Protein AF-A0A944AEP9-F1 (afdb_monomer_lite)

pLDDT: mean 76.9, std 21.36, range [26.39, 98.31]

Foldseek 3Di:
DDDDDDDDDDDDDDDDPPPDDDPDDDDPPPLPFKKKWKKWKAFPVLPLDDDPQKGFIDMDTQDIDRDPVVSLVSLVVCVVCVVVVVPGNGTAKMKIFIARPPDDADVPRGQKMWIGGNNSHTDAMDGADPPLAQPQADDPVRFPDDAQAWWFFQDPRMTGIWGFLATQGHNVRSVVCVVVVNDRHHSLSQFTWTWADPLPDIDTDTGHPNRIHHDPDDDDPVRSVSRVVSSVCVVCVVVVLVVLQVQLVVLVVVLCVVLVWDWDWDTAPDQFFFIWTFTPPDPPDPQGTAIETHTSCCSVPVVVVVSCVVCVSSVHDDPPDDDDDDDDDDDDDPDDSYDYDYD

Radius of gyration: 30.55 Å; chains: 1; bounding box: 93×64×78 Å

Secondary structure (DSSP, 8-state):
-------------------------PPP---S-EEEEEEEEEETT--S---TTEEEEEEEEEEEESSHHHHHHHHHHHHHTTTTTTT-SSEEEEEEEEEETTS---TT--SEEEEE-TT--EEEEEEPPTTT-B---B-STT----TT-EEEEEETTEEEEEEEEEPPPBHHHHHHHHHTTS---BTTSS-EEEEEE-SS-EEEEEE-GGGEE---SPPPHHHHHHHHHHHHHHHHHHHHHHHHHHHHHHHHHHHHHHHT--EEEEPPSSTTPEEEEEESS--SSTT--EEEEEEHHHHHH-HHHHHHHHHHHTT-PPTT-------------S--SS-EEE-

Sequence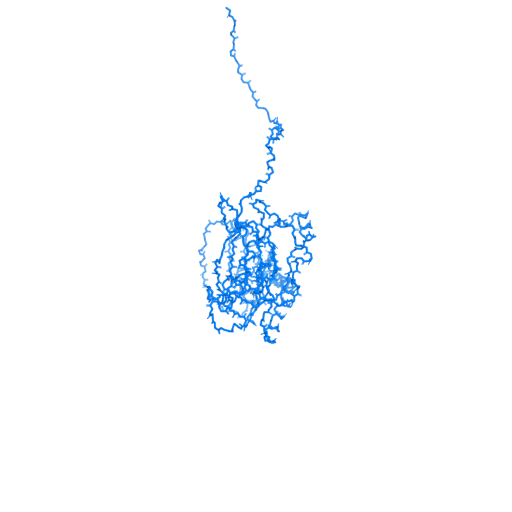 (343 aa):
MTKKLCLEAANEPESDFRGLSMLTETPPQKCNNTIFDVWVTYDKNNRGRPHYPCYKTSDAKIGSAFTLEDAEHIIQEAISDGCGVYGFNLVHSYRIKQMPVGHYAEEHASLTEYVYDDEGHRLDKREYAYEDGIFEGRTQEDIRFQVGDICECLICDKVVLMIVAETPPDKDIVAYRTRTGFFNADATDDCYVVINSNGKKAWESHVSPLDMFMPRYKYLPQTEKRLRTALADYRTRPVRLAIENITGEEQLKGILDELGITASIEQPLWEGHCYNLIMDSLKPFDDGPLILSIPRKYVMKQLNRVRVGLFRLAGRKLPGYGFRPKPYEVDYPKASPYHHYSF

Structure (mmCIF, N/CA/C/O backbone):
data_AF-A0A944AEP9-F1
#
_entry.id   AF-A0A944AEP9-F1
#
loop_
_atom_site.group_PDB
_atom_site.id
_atom_site.type_symbol
_atom_site.label_atom_id
_atom_site.label_alt_id
_atom_site.label_comp_id
_atom_site.label_asym_id
_atom_site.label_entity_id
_atom_site.label_seq_id
_atom_site.pdbx_PDB_ins_code
_atom_site.Cartn_x
_atom_site.Cartn_y
_atom_site.Cartn_z
_atom_site.occupancy
_atom_site.B_iso_or_equiv
_atom_site.auth_seq_id
_atom_site.auth_comp_id
_atom_site.auth_asym_id
_atom_site.auth_atom_id
_atom_site.pdbx_PDB_model_num
ATOM 1 N N . MET A 1 1 ? 68.205 43.202 34.289 1.00 36.81 1 MET A N 1
ATOM 2 C CA . MET A 1 1 ? 66.909 43.671 33.757 1.00 36.81 1 MET A CA 1
ATOM 3 C C . MET A 1 1 ? 65.842 42.654 34.191 1.00 36.81 1 MET A C 1
ATOM 5 O O . MET A 1 1 ? 65.735 41.634 33.536 1.00 36.81 1 MET A O 1
ATOM 9 N N . THR A 1 2 ? 65.391 42.614 35.461 1.00 26.75 2 THR A N 1
ATOM 10 C CA . THR A 1 2 ? 64.173 43.269 36.041 1.00 26.75 2 THR A CA 1
ATOM 11 C C . THR A 1 2 ? 62.912 43.068 35.182 1.00 26.75 2 THR A C 1
ATOM 13 O O . THR A 1 2 ? 62.969 43.430 34.020 1.00 26.75 2 THR A O 1
ATOM 16 N N . LYS A 1 3 ? 61.737 42.564 35.611 1.00 26.83 3 LYS A N 1
ATOM 17 C CA . LYS A 1 3 ? 61.051 42.194 36.884 1.00 26.83 3 LYS A CA 1
ATOM 18 C C . LYS A 1 3 ? 60.023 41.078 36.521 1.00 26.83 3 LYS A C 1
ATOM 20 O O . LYS A 1 3 ? 59.511 41.110 35.414 1.00 26.83 3 LYS A O 1
ATOM 25 N N . LYS A 1 4 ? 59.823 40.001 37.297 1.00 29.52 4 LYS A N 1
ATOM 26 C CA . LYS A 1 4 ? 58.899 39.826 38.451 1.00 29.52 4 LYS A CA 1
ATOM 27 C C . LYS A 1 4 ? 57.404 40.060 38.125 1.00 29.52 4 LYS A C 1
ATOM 29 O O . LYS A 1 4 ? 57.038 41.217 37.965 1.00 29.52 4 LYS A O 1
ATOM 34 N N . LEU A 1 5 ? 56.572 39.004 38.144 1.00 27.31 5 LEU A N 1
ATOM 35 C CA . LEU A 1 5 ? 55.465 38.773 39.108 1.00 27.31 5 LEU A CA 1
ATOM 36 C C . LEU A 1 5 ? 54.447 37.718 38.620 1.00 27.31 5 LEU A C 1
ATOM 38 O O . LEU A 1 5 ? 53.834 37.872 37.572 1.00 27.31 5 LEU A O 1
ATOM 42 N N . CYS A 1 6 ? 54.258 36.684 39.447 1.00 29.84 6 CYS A N 1
ATOM 43 C CA . CYS A 1 6 ? 53.021 35.908 39.569 1.00 29.84 6 CYS A CA 1
ATOM 44 C C . CYS A 1 6 ? 51.946 36.727 40.310 1.00 29.84 6 CYS A C 1
ATOM 46 O O . CYS A 1 6 ? 52.333 37.550 41.139 1.00 29.84 6 CYS A O 1
ATOM 48 N N . LEU A 1 7 ? 50.658 36.432 40.070 1.00 26.88 7 LEU A N 1
ATOM 49 C CA . LEU A 1 7 ? 49.477 36.497 40.975 1.00 26.88 7 LEU A CA 1
ATOM 50 C C . LEU A 1 7 ? 48.222 36.351 40.081 1.00 26.88 7 LEU A C 1
ATOM 52 O O . LEU A 1 7 ? 48.051 37.129 39.152 1.00 26.88 7 LEU A O 1
ATOM 56 N N . GLU A 1 8 ? 47.545 35.201 40.078 1.00 26.39 8 GLU A N 1
ATOM 57 C CA . GLU A 1 8 ? 46.415 34.793 40.943 1.00 26.39 8 GLU A CA 1
ATOM 58 C C . GLU A 1 8 ? 45.035 35.347 40.536 1.00 26.39 8 GLU A C 1
ATOM 60 O O . GLU A 1 8 ? 44.820 36.550 40.490 1.00 26.39 8 GLU A O 1
ATOM 65 N N . ALA A 1 9 ? 44.132 34.376 40.3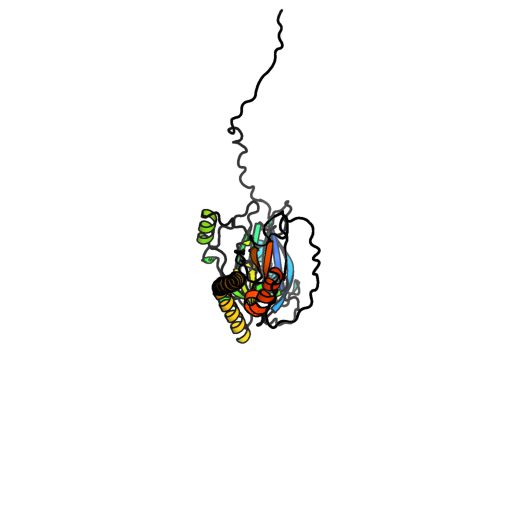26 1.00 29.28 9 ALA A N 1
ATOM 66 C CA . ALA A 1 9 ? 42.685 34.336 40.565 1.00 29.28 9 ALA A CA 1
ATOM 67 C C . ALA A 1 9 ? 41.774 35.441 39.991 1.00 29.28 9 ALA A C 1
ATOM 69 O O . ALA A 1 9 ? 41.815 36.589 40.413 1.00 29.28 9 ALA A O 1
ATOM 70 N N . ALA A 1 10 ? 40.789 35.034 39.180 1.00 27.67 10 ALA A N 1
ATOM 71 C CA . ALA A 1 10 ? 39.421 34.774 39.659 1.00 27.67 10 ALA A CA 1
ATOM 72 C C . ALA A 1 10 ? 38.383 34.846 38.519 1.00 27.67 10 ALA A C 1
ATOM 74 O O . ALA A 1 10 ? 38.403 35.770 37.716 1.00 27.67 10 ALA A O 1
ATOM 75 N N . ASN A 1 11 ? 37.430 33.912 38.590 1.00 27.39 11 ASN A N 1
ATOM 76 C CA . ASN A 1 11 ? 36.033 34.002 38.151 1.00 27.39 11 ASN A CA 1
ATOM 77 C C . ASN A 1 11 ? 35.709 34.063 36.646 1.00 27.39 11 ASN A C 1
ATOM 79 O O . ASN A 1 11 ? 36.007 35.025 35.946 1.00 27.39 11 ASN A O 1
ATOM 83 N N . GLU A 1 12 ? 34.969 33.040 36.205 1.00 37.00 12 GLU A N 1
ATOM 84 C CA . GLU A 1 12 ? 34.103 33.087 35.022 1.00 37.00 12 GLU A CA 1
ATOM 85 C C . GLU A 1 12 ? 33.108 34.257 35.109 1.00 37.00 12 GLU A C 1
ATOM 87 O O . GLU A 1 12 ? 32.671 34.639 36.203 1.00 37.00 12 GLU A O 1
ATOM 92 N N . PRO A 1 13 ? 32.705 34.792 33.948 1.00 33.75 13 PRO A N 1
ATOM 93 C CA . PRO A 1 13 ? 31.280 34.728 33.644 1.00 33.75 13 PRO A CA 1
ATOM 94 C C . PRO A 1 13 ? 30.974 34.291 32.204 1.00 33.75 13 PRO A C 1
ATOM 96 O O . PRO A 1 13 ? 31.781 34.418 31.285 1.00 33.75 13 PRO A O 1
ATOM 99 N N . GLU A 1 14 ? 29.752 33.786 32.067 1.00 36.19 14 GLU A N 1
ATOM 100 C CA . GLU A 1 14 ? 29.022 33.429 30.854 1.00 36.19 14 GLU A CA 1
ATOM 101 C C . GLU A 1 14 ? 29.052 34.493 29.733 1.00 36.19 14 GLU A C 1
ATOM 103 O O . GLU A 1 14 ? 29.254 35.683 29.973 1.00 36.19 14 GLU A O 1
ATOM 108 N N . SER A 1 15 ? 28.663 34.034 28.534 1.00 32.97 15 SER A N 1
ATOM 109 C CA . SER A 1 15 ? 28.275 34.767 27.312 1.00 32.97 15 SER A CA 1
ATOM 110 C C . SER A 1 15 ? 29.383 35.029 26.280 1.00 32.97 15 SER A C 1
ATOM 112 O O . SER A 1 15 ? 30.270 35.847 26.472 1.00 32.97 15 SER A O 1
ATOM 114 N N . ASP A 1 16 ? 29.323 34.332 25.139 1.00 29.77 16 ASP A N 1
ATOM 115 C CA . ASP A 1 16 ? 28.645 34.864 23.947 1.00 29.77 16 ASP A CA 1
ATOM 116 C C . ASP A 1 16 ? 28.562 33.763 22.864 1.00 29.77 16 ASP A C 1
ATOM 118 O O . ASP A 1 16 ? 29.557 33.368 22.254 1.00 29.77 16 ASP A O 1
ATOM 122 N N . PHE A 1 17 ? 27.361 33.223 22.626 1.00 35.09 17 PHE A N 1
ATOM 123 C CA . PHE A 1 17 ? 27.069 32.294 21.523 1.00 35.09 17 PHE A CA 1
ATOM 124 C C . PHE A 1 17 ? 26.995 33.093 20.208 1.00 35.09 17 PHE A C 1
ATOM 126 O O . PHE A 1 17 ? 25.939 33.256 19.601 1.00 35.09 17 PHE A O 1
ATOM 133 N N . ARG A 1 18 ? 28.124 33.658 19.777 1.00 34.38 18 ARG A N 1
ATOM 134 C CA . ARG A 1 18 ? 28.274 34.368 18.497 1.00 34.38 18 ARG A CA 1
ATOM 135 C C . ARG A 1 18 ? 29.662 34.107 17.932 1.00 34.38 18 ARG A C 1
ATOM 137 O O . ARG A 1 18 ? 30.531 34.969 17.954 1.00 34.38 18 ARG A O 1
ATOM 144 N N . GLY A 1 19 ? 29.882 32.888 17.445 1.00 33.78 19 GLY A N 1
ATOM 145 C CA . GLY A 1 19 ? 31.210 32.520 16.961 1.00 33.78 19 GLY A CA 1
ATOM 146 C C . GLY A 1 19 ? 31.345 31.208 16.203 1.00 33.78 19 GLY A C 1
ATOM 147 O O . GLY A 1 19 ? 32.445 30.685 16.185 1.00 33.78 19 GLY A O 1
ATOM 148 N N . LEU A 1 20 ? 30.287 30.667 15.586 1.00 33.66 20 LEU A N 1
ATOM 149 C CA . LEU A 1 20 ? 30.397 29.565 14.612 1.00 33.66 20 LEU A CA 1
ATOM 150 C C . LEU A 1 20 ? 29.373 29.747 13.479 1.00 33.66 20 LEU A C 1
ATOM 152 O O . LEU A 1 20 ? 28.523 28.907 13.216 1.00 33.66 20 LEU A O 1
ATOM 156 N N . SER A 1 21 ? 29.447 30.901 12.820 1.00 43.72 21 SER A N 1
ATOM 157 C CA . SER A 1 21 ? 29.040 31.047 11.422 1.00 43.72 21 SER A CA 1
ATOM 158 C C . SER A 1 21 ? 30.309 30.873 10.596 1.00 43.72 21 SER A C 1
ATOM 160 O O . SER A 1 21 ? 31.330 31.442 10.981 1.00 43.72 21 SER A O 1
ATOM 162 N N . MET A 1 22 ? 30.217 30.164 9.466 1.00 38.50 22 MET A N 1
ATOM 163 C CA . MET A 1 22 ? 31.279 29.832 8.494 1.00 38.50 22 MET A CA 1
ATOM 164 C C . MET A 1 22 ? 31.854 28.406 8.605 1.00 38.50 22 MET A C 1
ATOM 166 O O . MET A 1 22 ? 33.067 28.212 8.636 1.00 38.50 22 MET A O 1
ATOM 170 N N . LEU A 1 23 ? 30.989 27.389 8.557 1.00 36.56 23 LEU A N 1
ATOM 171 C CA . LEU A 1 23 ? 31.287 26.220 7.726 1.00 36.56 23 LEU A CA 1
ATOM 172 C C . LEU A 1 23 ? 30.421 26.356 6.482 1.00 36.56 23 LEU A C 1
ATOM 174 O O . LEU A 1 23 ? 29.204 26.227 6.517 1.00 36.56 23 LEU A O 1
ATOM 178 N N . THR A 1 24 ? 31.090 26.785 5.425 1.00 35.34 24 THR A N 1
ATOM 179 C CA . THR A 1 24 ? 30.562 27.073 4.102 1.00 35.34 24 THR A CA 1
ATOM 180 C C . THR A 1 24 ? 29.744 25.905 3.567 1.00 35.34 24 THR A C 1
ATOM 182 O O . THR A 1 24 ? 30.252 24.788 3.462 1.00 35.34 24 THR A O 1
ATOM 185 N N . GLU A 1 25 ? 28.505 26.220 3.197 1.00 39.53 25 GLU A N 1
ATOM 186 C CA . GLU A 1 25 ? 27.637 25.453 2.312 1.00 39.53 25 GLU A CA 1
ATOM 187 C C . GLU A 1 25 ? 28.445 24.987 1.099 1.00 39.53 25 GLU A C 1
ATOM 189 O O . GLU A 1 25 ? 28.755 25.755 0.185 1.00 39.53 25 GLU A O 1
ATOM 194 N N . THR A 1 26 ? 28.838 23.718 1.115 1.00 34.09 26 THR A N 1
ATOM 195 C CA . THR A 1 26 ? 29.254 23.054 -0.114 1.00 34.09 26 THR A CA 1
ATOM 196 C C . THR A 1 26 ? 27.943 22.626 -0.769 1.00 34.09 26 THR A C 1
ATOM 198 O O . THR A 1 26 ? 27.186 21.906 -0.119 1.00 34.09 26 THR A O 1
ATOM 201 N N . PRO A 1 27 ? 27.598 23.097 -1.981 1.00 33.59 27 PRO A N 1
ATOM 202 C CA . PRO A 1 27 ? 26.387 22.630 -2.647 1.00 33.59 27 PRO A CA 1
ATOM 203 C C . PRO A 1 27 ? 26.452 21.099 -2.771 1.00 33.59 27 PRO A C 1
ATOM 205 O O . PRO A 1 27 ? 27.552 20.585 -3.007 1.00 33.59 27 PRO A O 1
ATOM 208 N N . PRO A 1 28 ? 25.327 20.371 -2.617 1.00 42.00 28 PRO A N 1
ATOM 209 C CA . PRO A 1 28 ? 25.332 18.915 -2.678 1.00 42.00 28 PRO A CA 1
ATOM 210 C C . PRO A 1 28 ? 25.988 18.485 -3.987 1.00 42.00 28 PRO A C 1
ATOM 212 O O . PRO A 1 28 ? 25.592 18.899 -5.084 1.00 42.00 28 PRO A O 1
ATOM 215 N N . GLN A 1 29 ? 27.069 17.719 -3.865 1.00 40.84 29 GLN A N 1
ATOM 216 C CA . GLN A 1 29 ? 27.846 17.263 -5.002 1.00 40.84 29 GLN A CA 1
ATOM 217 C C . GLN A 1 29 ? 26.959 16.294 -5.787 1.00 40.84 29 GLN A C 1
ATOM 219 O O . GLN A 1 29 ? 26.779 15.148 -5.385 1.00 40.84 29 GLN A O 1
ATOM 224 N N . LYS A 1 30 ? 26.368 16.753 -6.902 1.00 45.00 30 LYS A N 1
ATOM 225 C CA . LYS A 1 30 ? 25.714 15.867 -7.875 1.00 45.00 30 LYS A CA 1
ATOM 226 C C . LYS A 1 30 ? 26.672 14.708 -8.150 1.00 45.00 30 LYS A C 1
ATOM 228 O O . LYS A 1 30 ? 27.788 14.937 -8.617 1.00 45.00 30 LYS A O 1
ATOM 233 N N . CYS A 1 31 ? 26.256 13.481 -7.839 1.00 50.06 31 CYS A N 1
ATOM 234 C CA . CYS A 1 31 ? 26.976 12.285 -8.260 1.00 50.06 31 CYS A CA 1
ATOM 235 C C . CYS A 1 31 ? 27.082 12.320 -9.791 1.00 50.06 31 CYS A C 1
ATOM 237 O O . CYS A 1 31 ? 26.118 12.029 -10.491 1.00 50.06 31 CYS A O 1
ATOM 239 N N . ASN A 1 32 ? 28.239 12.730 -10.316 1.00 57.22 32 ASN A N 1
ATOM 240 C CA . ASN A 1 32 ? 28.443 12.898 -11.759 1.00 57.22 32 ASN A CA 1
ATOM 241 C C . ASN A 1 32 ? 28.545 11.555 -12.498 1.00 57.22 32 ASN A C 1
ATOM 243 O O . ASN A 1 32 ? 28.404 11.525 -13.716 1.00 57.22 32 ASN A O 1
ATOM 247 N N . ASN A 1 33 ? 28.756 10.455 -11.767 1.00 76.88 33 ASN A N 1
ATOM 248 C CA . ASN A 1 33 ? 28.775 9.107 -12.316 1.00 76.88 33 ASN A CA 1
ATOM 249 C C . ASN A 1 33 ? 27.606 8.307 -11.747 1.00 76.88 33 ASN A C 1
ATOM 251 O O . ASN A 1 33 ? 27.569 7.999 -10.553 1.00 76.88 33 ASN A O 1
ATOM 255 N N . THR A 1 34 ? 26.674 7.941 -12.620 1.00 86.44 34 THR A N 1
ATOM 256 C CA . THR A 1 34 ? 25.538 7.080 -12.292 1.00 86.44 34 THR A CA 1
ATOM 257 C C . THR A 1 34 ? 25.485 5.902 -13.248 1.00 86.44 34 THR A C 1
ATOM 259 O O . THR A 1 34 ? 25.880 6.024 -14.406 1.00 86.44 34 THR A O 1
ATOM 262 N N . ILE A 1 35 ? 24.980 4.771 -12.771 1.00 91.12 35 ILE A N 1
ATOM 263 C CA . ILE A 1 35 ? 24.630 3.623 -13.610 1.00 91.12 35 ILE A CA 1
ATOM 264 C C . ILE A 1 35 ? 23.119 3.441 -13.543 1.00 91.12 35 ILE A C 1
ATOM 266 O O . ILE A 1 35 ? 22.525 3.546 -12.475 1.00 91.12 35 ILE A O 1
ATOM 270 N N . PHE A 1 36 ? 22.499 3.168 -14.680 1.00 93.88 36 PHE A N 1
ATOM 271 C CA . PHE A 1 36 ? 21.081 2.870 -14.797 1.00 93.88 36 PHE A CA 1
ATOM 272 C C . PHE A 1 36 ? 20.908 1.362 -14.900 1.00 93.88 36 PHE A C 1
ATOM 274 O O . PHE A 1 36 ? 21.203 0.764 -15.933 1.00 93.88 36 PHE A O 1
ATOM 281 N N . ASP A 1 37 ? 20.456 0.740 -13.819 1.00 94.81 37 ASP A N 1
ATOM 282 C CA . ASP A 1 37 ? 20.183 -0.690 -13.775 1.00 94.81 37 ASP A CA 1
ATOM 283 C C . ASP A 1 37 ? 18.772 -0.982 -14.270 1.00 94.81 37 ASP A C 1
ATOM 285 O O . ASP A 1 37 ? 17.801 -0.441 -13.740 1.00 94.81 37 ASP A O 1
ATOM 289 N N . VAL A 1 38 ? 18.661 -1.877 -15.251 1.00 96.00 38 VAL A N 1
ATOM 290 C CA . VAL A 1 38 ? 17.388 -2.276 -15.851 1.00 96.00 38 VAL A CA 1
ATOM 291 C C . VAL A 1 38 ? 16.947 -3.611 -15.269 1.00 96.00 38 VAL A C 1
ATOM 293 O O . VAL A 1 38 ? 17.644 -4.626 -15.373 1.00 96.00 38 VAL A O 1
ATOM 296 N N . TRP A 1 39 ? 15.767 -3.606 -14.666 1.00 95.12 39 TRP A N 1
ATOM 297 C CA . TRP A 1 39 ? 15.133 -4.750 -14.030 1.00 95.12 39 TRP A CA 1
ATOM 298 C C . TRP A 1 39 ? 13.804 -5.058 -14.703 1.00 95.12 39 TRP A C 1
ATOM 300 O O . TRP A 1 39 ? 13.086 -4.159 -15.133 1.00 95.12 39 TRP A O 1
ATOM 310 N N . VAL A 1 40 ? 13.456 -6.336 -14.746 1.00 94.12 40 VAL A N 1
ATOM 311 C CA . VAL A 1 40 ? 12.150 -6.814 -15.190 1.00 94.12 40 VAL A CA 1
ATOM 312 C C . VAL A 1 40 ? 11.506 -7.626 -14.082 1.00 94.12 40 VAL A C 1
ATOM 314 O O . VAL A 1 40 ? 12.130 -8.513 -13.499 1.00 94.12 40 VAL A O 1
ATOM 317 N N . THR A 1 41 ? 10.244 -7.326 -13.818 1.00 93.44 41 THR A N 1
ATOM 318 C CA . THR A 1 41 ? 9.347 -8.115 -12.982 1.00 93.44 41 THR A CA 1
ATOM 319 C C . THR A 1 41 ? 8.511 -8.989 -13.903 1.00 93.44 41 THR A C 1
ATOM 321 O O . THR A 1 41 ? 7.880 -8.482 -14.829 1.00 93.44 41 THR A O 1
ATOM 324 N N . TYR A 1 42 ? 8.466 -10.294 -13.660 1.00 89.88 42 TYR A N 1
ATOM 325 C CA . TYR A 1 42 ? 7.747 -11.262 -14.497 1.00 89.88 42 TYR A CA 1
ATOM 326 C C . TYR A 1 42 ? 6.947 -12.259 -13.651 1.00 89.88 42 TYR A C 1
ATOM 328 O O . TYR A 1 42 ? 7.253 -12.461 -12.474 1.00 89.88 42 TYR A O 1
ATOM 336 N N . ASP A 1 43 ? 5.919 -12.897 -14.222 1.00 87.62 43 ASP A N 1
ATOM 337 C CA . ASP A 1 43 ? 5.167 -13.960 -13.533 1.00 87.62 43 ASP A CA 1
ATOM 338 C C . ASP A 1 43 ? 6.060 -15.181 -13.309 1.00 87.62 43 ASP A C 1
ATOM 340 O O . ASP A 1 43 ? 6.463 -15.886 -14.237 1.00 87.62 43 ASP A O 1
ATOM 344 N N . LYS A 1 44 ? 6.305 -15.478 -12.035 1.00 81.69 44 LYS A N 1
ATOM 345 C CA . LYS A 1 44 ? 7.184 -16.562 -11.603 1.00 81.69 44 LYS A CA 1
ATOM 346 C C . LYS A 1 44 ? 6.678 -17.939 -12.025 1.00 81.69 44 LYS A C 1
ATOM 348 O O . LYS A 1 44 ? 7.463 -18.880 -12.127 1.00 81.69 44 LYS A O 1
ATOM 353 N N . ASN A 1 45 ? 5.369 -18.105 -12.199 1.00 74.44 45 ASN A N 1
ATOM 354 C CA . ASN A 1 45 ? 4.799 -19.429 -12.417 1.00 74.44 45 ASN A CA 1
ATOM 355 C C . ASN A 1 45 ? 4.809 -19.851 -13.889 1.00 74.44 45 ASN A C 1
ATOM 357 O O . ASN A 1 45 ? 4.586 -21.034 -14.147 1.00 74.44 45 ASN A O 1
ATOM 361 N N . ASN A 1 46 ? 5.051 -18.935 -14.837 1.00 60.31 46 ASN A N 1
ATOM 362 C CA . ASN A 1 46 ? 5.107 -19.219 -16.278 1.00 60.31 46 ASN A CA 1
ATOM 363 C C . ASN A 1 46 ? 3.892 -20.031 -16.803 1.00 60.31 46 ASN A C 1
ATOM 365 O O . ASN A 1 46 ? 3.986 -20.713 -17.822 1.00 60.31 46 ASN A O 1
ATOM 369 N N . ARG A 1 47 ? 2.727 -19.973 -16.124 1.00 58.19 47 ARG A N 1
ATOM 370 C CA . ARG A 1 47 ? 1.543 -20.823 -16.405 1.00 58.19 47 ARG A CA 1
ATOM 371 C C . ARG A 1 47 ? 0.663 -20.308 -17.546 1.00 58.19 47 ARG A C 1
ATOM 373 O O . ARG A 1 47 ? -0.449 -20.795 -17.735 1.00 58.19 47 ARG A O 1
ATOM 380 N N . GLY A 1 48 ? 1.127 -19.308 -18.289 1.00 55.31 48 GLY A N 1
ATOM 381 C CA . GLY A 1 48 ? 0.463 -18.783 -19.479 1.00 55.31 48 GLY A CA 1
ATOM 382 C C . GLY A 1 48 ? -0.795 -17.950 -19.226 1.00 55.31 48 GLY A C 1
ATOM 383 O O . GLY A 1 48 ? -1.196 -17.245 -20.144 1.00 55.31 48 GLY A O 1
ATOM 384 N N . ARG A 1 49 ? -1.419 -17.995 -18.033 1.00 61.97 49 ARG A N 1
ATOM 385 C CA . ARG A 1 49 ? -2.519 -17.092 -17.631 1.00 61.97 49 ARG A CA 1
ATOM 386 C C . ARG A 1 49 ? -2.556 -16.877 -16.110 1.00 61.97 49 ARG A C 1
ATOM 388 O O . ARG A 1 49 ? -3.167 -17.686 -15.400 1.00 61.97 49 ARG A O 1
ATOM 395 N N . PRO A 1 50 ? -1.951 -15.803 -15.582 1.00 66.00 50 PRO A N 1
ATOM 396 C CA . PRO A 1 50 ? -2.288 -15.339 -14.248 1.00 66.00 50 PRO A CA 1
ATOM 397 C C . PRO A 1 50 ? -3.771 -14.981 -14.199 1.00 66.00 50 PRO A C 1
ATOM 399 O O . PRO A 1 50 ? -4.396 -14.643 -15.204 1.00 66.00 50 PRO A O 1
ATOM 402 N N . HIS A 1 51 ? -4.351 -15.082 -13.014 1.00 72.44 51 HIS A N 1
ATOM 403 C CA . HIS A 1 51 ? -5.715 -14.646 -12.774 1.00 72.44 51 HIS A CA 1
ATOM 404 C C . HIS A 1 51 ? -5.792 -13.983 -11.408 1.00 72.44 51 HIS A C 1
ATOM 406 O O . HIS A 1 51 ? -4.991 -14.239 -10.509 1.00 72.44 51 HIS A O 1
ATOM 412 N N . TYR A 1 52 ? -6.786 -13.125 -11.249 1.00 82.94 52 TYR A N 1
ATOM 413 C CA . TYR A 1 52 ? -7.091 -12.521 -9.966 1.00 82.94 52 TYR A CA 1
ATOM 414 C C . TYR A 1 52 ? -7.696 -13.528 -8.991 1.00 82.94 52 TYR A C 1
ATOM 416 O O . TYR A 1 52 ? -8.387 -14.457 -9.411 1.00 82.94 52 TYR A O 1
ATOM 424 N N . PRO A 1 53 ? -7.501 -13.331 -7.676 1.00 74.69 53 PRO A N 1
ATOM 425 C CA . PRO A 1 53 ? -7.108 -12.072 -7.031 1.00 74.69 53 PRO A CA 1
ATOM 426 C C . PRO A 1 53 ? -5.606 -11.852 -6.831 1.00 74.69 53 PRO A C 1
ATOM 428 O O . PRO A 1 53 ? -5.245 -10.753 -6.412 1.00 74.69 53 PRO A O 1
ATOM 431 N N . CYS A 1 54 ? -4.753 -12.851 -7.086 1.00 85.50 54 CYS A N 1
ATOM 432 C CA . CYS A 1 54 ? -3.310 -12.701 -6.924 1.00 85.50 54 CYS A CA 1
ATOM 433 C C . CYS A 1 54 ? -2.484 -13.674 -7.770 1.00 85.50 54 CYS A C 1
ATOM 435 O O . CYS A 1 54 ? -2.904 -14.801 -8.036 1.00 85.50 54 CYS A O 1
ATOM 437 N N . TYR A 1 55 ? -1.272 -13.258 -8.122 1.00 88.12 55 TYR A N 1
ATOM 438 C CA . TYR A 1 55 ? -0.256 -14.107 -8.745 1.00 88.12 55 TYR A CA 1
ATOM 439 C C . TYR A 1 55 ? 1.138 -13.725 -8.244 1.00 88.12 55 TYR A C 1
ATOM 441 O O . TYR A 1 55 ? 1.315 -12.666 -7.643 1.00 88.12 55 TYR A O 1
ATOM 449 N N . LYS A 1 56 ? 2.110 -14.630 -8.409 1.00 90.56 56 LYS A N 1
ATOM 450 C CA . LYS A 1 56 ? 3.478 -14.424 -7.918 1.00 90.56 56 LYS A CA 1
ATOM 451 C C . LYS A 1 56 ? 4.378 -13.889 -9.011 1.00 90.56 56 LYS A C 1
ATOM 453 O O . LYS A 1 56 ? 4.318 -14.373 -10.136 1.00 90.56 56 LYS A O 1
ATOM 458 N N . THR A 1 57 ? 5.269 -12.995 -8.641 1.00 91.06 57 THR A N 1
ATOM 459 C CA . THR A 1 57 ? 6.278 -12.430 -9.520 1.00 91.06 57 THR A CA 1
ATOM 460 C C . THR A 1 57 ? 7.682 -12.790 -9.053 1.00 91.06 57 THR A C 1
ATOM 462 O O . THR A 1 57 ? 7.896 -13.348 -7.972 1.00 91.06 57 THR A O 1
ATOM 465 N N . SER A 1 58 ? 8.646 -12.545 -9.923 1.00 91.25 58 SER A N 1
ATOM 466 C CA . SER A 1 58 ? 10.063 -12.529 -9.602 1.00 91.25 58 SER A CA 1
ATOM 467 C C . SER A 1 58 ? 10.709 -11.401 -10.387 1.00 91.25 58 SER A C 1
ATOM 469 O O . SER A 1 58 ? 10.226 -11.051 -11.462 1.00 91.25 58 SER A O 1
ATOM 471 N N . ASP A 1 59 ? 11.815 -10.889 -9.865 1.00 91.69 59 ASP A N 1
ATOM 472 C CA . ASP A 1 59 ? 12.601 -9.868 -10.541 1.00 91.69 59 ASP A CA 1
ATOM 473 C C . ASP A 1 59 ? 13.876 -10.472 -11.127 1.00 91.69 59 ASP A C 1
ATOM 475 O O . ASP A 1 59 ? 14.441 -11.429 -10.585 1.00 91.69 59 ASP A O 1
ATOM 479 N N . ALA A 1 60 ? 14.331 -9.911 -12.240 1.00 91.25 60 ALA A N 1
ATOM 480 C CA . ALA A 1 60 ? 15.627 -10.195 -12.833 1.00 91.25 60 ALA A CA 1
ATOM 481 C C . ALA A 1 60 ? 16.245 -8.900 -13.362 1.00 91.25 60 ALA A C 1
ATOM 483 O O . ALA A 1 60 ? 15.571 -8.093 -13.998 1.00 91.25 60 ALA A O 1
ATOM 484 N N . LYS A 1 61 ? 17.542 -8.708 -13.122 1.00 92.94 61 LYS A N 1
ATOM 485 C CA . LYS A 1 61 ? 18.311 -7.648 -13.773 1.00 92.94 61 LYS A CA 1
ATOM 486 C C . LYS A 1 61 ? 18.656 -8.099 -15.189 1.00 92.94 61 LYS A C 1
ATOM 488 O O . LYS A 1 61 ? 19.249 -9.164 -15.353 1.00 92.94 61 LYS A O 1
ATOM 493 N N . ILE A 1 62 ? 18.290 -7.301 -16.187 1.00 92.94 62 ILE A N 1
ATOM 494 C CA . ILE A 1 62 ? 18.487 -7.630 -17.608 1.00 92.94 62 ILE A CA 1
ATOM 495 C C . ILE A 1 62 ? 19.601 -6.815 -18.261 1.00 92.94 62 ILE A C 1
ATOM 497 O O . ILE A 1 62 ? 20.138 -7.242 -19.280 1.00 92.94 62 ILE A O 1
ATOM 501 N N . GLY A 1 63 ? 20.001 -5.698 -17.648 1.00 93.25 63 GLY A N 1
ATOM 502 C CA . GLY A 1 63 ? 21.093 -4.876 -18.152 1.00 93.25 63 GLY A CA 1
ATOM 503 C C . GLY A 1 63 ? 21.477 -3.725 -17.229 1.00 93.25 63 GLY A C 1
ATOM 504 O O . GLY A 1 63 ? 20.868 -3.506 -16.178 1.00 93.25 63 GLY A O 1
ATOM 505 N N . SER A 1 64 ? 22.509 -3.001 -17.645 1.00 95.00 64 SER A N 1
ATOM 506 C CA . SER A 1 64 ? 22.958 -1.744 -17.049 1.00 95.00 64 SER A CA 1
ATOM 507 C C . SER A 1 64 ? 23.407 -0.808 -18.163 1.00 95.00 64 SER A C 1
ATOM 509 O O . SER A 1 64 ? 24.018 -1.266 -19.128 1.00 95.00 64 SER A O 1
ATOM 511 N N . ALA A 1 65 ? 23.171 0.488 -18.002 1.00 95.06 65 ALA A N 1
ATOM 512 C CA . ALA A 1 65 ? 23.624 1.507 -18.938 1.00 95.06 65 ALA A CA 1
ATOM 513 C C . ALA A 1 65 ? 24.184 2.741 -18.219 1.00 95.06 65 ALA A C 1
ATOM 515 O O . ALA A 1 65 ? 24.016 2.907 -17.011 1.00 95.06 65 ALA A O 1
ATOM 516 N N . PHE A 1 66 ? 24.861 3.616 -18.963 1.00 92.00 66 PHE A N 1
ATOM 517 C CA . PHE A 1 66 ? 25.405 4.870 -18.427 1.00 92.00 66 PHE A CA 1
ATOM 518 C C . PHE A 1 66 ? 24.444 6.053 -18.583 1.00 92.00 66 PHE A C 1
ATOM 520 O O . PHE A 1 66 ? 24.598 7.059 -17.893 1.00 92.00 66 PHE A O 1
ATOM 527 N N . THR A 1 67 ? 23.440 5.931 -19.452 1.00 93.56 67 THR A N 1
ATOM 528 C CA . THR A 1 67 ? 22.408 6.948 -19.672 1.00 93.56 67 THR A CA 1
ATOM 529 C C . THR A 1 67 ? 21.013 6.342 -19.518 1.00 93.56 67 THR A C 1
ATOM 531 O O . THR A 1 67 ? 20.839 5.126 -19.618 1.00 93.56 67 THR A O 1
ATOM 534 N N . LEU A 1 68 ? 20.013 7.192 -19.259 1.00 95.19 68 LEU A N 1
ATOM 535 C CA . LEU A 1 68 ? 18.615 6.760 -19.212 1.00 95.19 68 LEU A CA 1
ATOM 536 C C . LEU A 1 68 ? 18.126 6.289 -20.589 1.00 95.19 68 LEU A C 1
ATOM 538 O O . LEU A 1 68 ? 17.430 5.288 -20.658 1.00 95.19 68 LEU A O 1
ATOM 542 N N . GLU A 1 69 ? 18.526 6.972 -21.664 1.00 96.56 69 GLU A N 1
ATOM 543 C CA . GLU A 1 69 ? 18.142 6.630 -23.040 1.00 96.56 69 GLU A CA 1
ATOM 544 C C . GLU A 1 69 ? 18.638 5.231 -23.431 1.00 96.56 69 GLU A C 1
ATOM 546 O O . GLU A 1 69 ? 17.864 4.409 -23.914 1.00 96.56 69 GLU A O 1
ATOM 551 N N . ASP A 1 70 ? 19.899 4.914 -23.126 1.00 96.94 70 ASP A N 1
ATOM 552 C CA . ASP A 1 70 ? 20.451 3.576 -23.355 1.00 96.94 70 ASP A CA 1
ATOM 553 C C . ASP A 1 70 ? 19.740 2.515 -22.493 1.00 96.94 70 ASP A C 1
ATOM 555 O O . ASP A 1 70 ? 19.511 1.390 -22.932 1.00 96.94 70 ASP A O 1
ATOM 559 N N . ALA A 1 71 ? 19.362 2.859 -21.257 1.00 97.06 71 ALA A N 1
ATOM 560 C CA . ALA A 1 71 ? 18.612 1.959 -20.382 1.00 97.06 71 ALA A CA 1
ATOM 561 C C . ALA A 1 71 ? 17.180 1.705 -20.891 1.00 97.06 71 ALA A C 1
ATOM 563 O O . ALA A 1 71 ? 16.693 0.576 -20.824 1.00 97.06 71 ALA A O 1
ATOM 564 N N . GLU A 1 72 ? 16.513 2.729 -21.426 1.00 97.31 72 GLU A N 1
ATOM 565 C CA . GLU A 1 72 ? 15.218 2.602 -22.101 1.00 97.31 72 GLU A CA 1
ATOM 566 C C . GLU A 1 72 ? 15.356 1.778 -23.395 1.00 97.31 72 GLU A C 1
ATOM 568 O O . GLU A 1 72 ? 14.487 0.957 -23.690 1.00 97.31 72 GLU A O 1
ATOM 573 N N . HIS A 1 73 ? 16.472 1.899 -24.123 1.00 95.81 73 HIS A N 1
ATOM 574 C CA . HIS A 1 73 ? 16.757 1.069 -25.297 1.00 95.81 73 HIS A CA 1
ATOM 575 C C . HIS A 1 73 ? 16.851 -0.424 -24.952 1.00 95.81 73 HIS A C 1
ATOM 577 O O . HIS A 1 73 ? 16.263 -1.244 -25.654 1.00 95.81 73 HIS A O 1
ATOM 583 N N . ILE A 1 74 ? 17.483 -0.781 -23.827 1.00 95.31 74 ILE A N 1
ATOM 584 C CA . ILE A 1 74 ? 17.534 -2.172 -23.334 1.00 95.31 74 ILE A CA 1
ATOM 585 C C . ILE A 1 74 ? 16.121 -2.740 -23.108 1.00 95.31 74 ILE A C 1
ATOM 587 O O . ILE A 1 74 ? 15.872 -3.911 -23.401 1.00 95.31 74 ILE A O 1
ATOM 591 N N . ILE A 1 75 ? 15.175 -1.933 -22.607 1.00 95.19 75 ILE A N 1
ATOM 592 C CA . ILE A 1 75 ? 13.771 -2.359 -22.465 1.00 95.19 75 ILE A CA 1
ATOM 593 C C . ILE A 1 75 ? 13.168 -2.658 -23.844 1.00 95.19 75 ILE A C 1
ATOM 595 O O . ILE A 1 75 ? 12.540 -3.700 -24.025 1.00 95.19 75 ILE A O 1
ATOM 599 N N . GLN A 1 76 ? 13.388 -1.781 -24.825 1.00 94.25 76 GLN A N 1
ATOM 600 C CA . GLN A 1 76 ? 12.858 -1.944 -26.183 1.00 94.25 76 GLN A CA 1
ATOM 601 C C . GLN A 1 76 ? 13.435 -3.172 -26.903 1.00 94.25 76 GLN A C 1
ATOM 603 O O . GLN A 1 76 ? 12.696 -3.890 -27.583 1.00 94.25 76 GLN A O 1
ATOM 608 N N . GLU A 1 77 ? 14.725 -3.461 -26.724 1.00 91.94 77 GLU A N 1
ATOM 609 C CA . GLU A 1 77 ? 15.349 -4.695 -27.216 1.00 91.94 77 GLU A CA 1
ATOM 610 C C . GLU A 1 77 ? 14.719 -5.931 -26.557 1.00 91.94 77 GLU A C 1
ATOM 612 O O . GLU A 1 77 ? 14.293 -6.856 -27.250 1.00 91.94 77 GLU A O 1
ATOM 617 N N . ALA A 1 78 ? 14.556 -5.920 -25.228 1.00 90.25 78 ALA A N 1
ATOM 618 C CA . ALA A 1 78 ? 13.947 -7.030 -24.495 1.00 90.25 78 ALA A CA 1
ATOM 619 C C . ALA A 1 78 ? 12.495 -7.312 -24.928 1.00 90.25 78 ALA A C 1
ATOM 621 O O . ALA A 1 78 ? 12.084 -8.477 -24.982 1.00 90.25 78 ALA A O 1
ATOM 622 N N . ILE A 1 79 ? 11.725 -6.270 -25.251 1.00 90.25 79 ILE A N 1
ATOM 623 C CA . ILE A 1 79 ? 10.366 -6.387 -25.802 1.00 90.25 79 ILE A CA 1
ATOM 624 C C . ILE A 1 79 ? 10.409 -6.958 -27.224 1.00 90.25 79 ILE A C 1
ATOM 626 O O . ILE A 1 79 ? 9.664 -7.891 -27.532 1.00 90.25 79 ILE A O 1
ATOM 630 N N . SER A 1 80 ? 11.295 -6.437 -28.079 1.00 87.44 80 SER A N 1
ATOM 631 C CA . SER A 1 80 ? 11.426 -6.849 -29.487 1.00 87.44 80 SER A CA 1
ATOM 632 C C . SER A 1 80 ? 11.819 -8.320 -29.631 1.00 87.44 80 SER A C 1
ATOM 634 O O . SER A 1 80 ? 11.276 -9.030 -30.480 1.00 87.44 80 SER A O 1
ATOM 636 N N . ASP A 1 81 ? 12.684 -8.808 -28.744 1.00 81.94 81 ASP A N 1
ATOM 637 C CA . ASP A 1 81 ? 13.094 -10.213 -28.675 1.00 81.94 81 ASP A CA 1
ATOM 638 C C . ASP A 1 81 ? 12.030 -11.120 -28.026 1.00 81.94 81 ASP A C 1
ATOM 640 O O . ASP A 1 81 ? 12.253 -12.320 -27.823 1.00 81.94 81 ASP A O 1
ATOM 644 N N . GLY A 1 82 ? 10.872 -10.562 -27.652 1.00 68.38 82 GLY A N 1
ATOM 645 C CA . GLY A 1 82 ? 9.791 -11.263 -26.961 1.00 68.38 82 GLY A CA 1
ATOM 646 C C . GLY A 1 82 ? 10.229 -11.841 -25.617 1.00 68.38 82 GLY A C 1
ATOM 647 O O . GLY A 1 82 ? 9.733 -12.892 -25.212 1.00 68.38 82 GLY A O 1
ATOM 648 N N . CYS A 1 83 ? 11.227 -11.222 -24.973 1.00 64.25 83 CYS A N 1
ATOM 649 C CA . CYS A 1 83 ? 11.939 -11.753 -23.810 1.00 64.25 83 CYS A CA 1
ATOM 650 C C . CYS A 1 83 ? 12.503 -13.174 -24.003 1.00 64.25 83 CYS A C 1
ATOM 652 O O . CYS A 1 83 ? 12.862 -13.830 -23.022 1.00 64.25 83 CYS A O 1
ATOM 654 N N . GLY A 1 84 ? 12.621 -13.658 -25.245 1.00 54.00 84 GLY A N 1
ATOM 655 C CA . GLY A 1 84 ? 13.034 -15.025 -25.563 1.00 54.00 84 GLY A CA 1
ATOM 656 C C . GLY A 1 84 ? 14.449 -15.350 -25.086 1.00 54.00 84 GLY A C 1
ATOM 657 O O . GLY A 1 84 ? 14.701 -16.469 -24.644 1.00 54.00 84 GLY A O 1
ATOM 658 N N . VAL A 1 85 ? 15.344 -14.354 -25.083 1.00 55.44 85 VAL A N 1
ATOM 659 C CA . VAL A 1 85 ? 16.716 -14.465 -24.549 1.00 55.44 85 VAL A CA 1
ATOM 660 C C . VAL A 1 85 ? 16.722 -14.720 -23.038 1.00 55.44 85 VAL A C 1
ATOM 662 O O . VAL A 1 85 ? 17.610 -15.399 -22.525 1.00 55.44 85 VAL A O 1
ATOM 665 N N . TYR A 1 86 ? 15.707 -14.231 -22.326 1.00 63.59 86 TYR A N 1
ATOM 666 C CA . TYR A 1 86 ? 15.611 -14.330 -20.873 1.00 63.59 86 TYR A CA 1
ATOM 667 C C . TYR A 1 86 ? 14.568 -15.354 -20.382 1.00 63.59 86 TYR A C 1
ATOM 669 O O . TYR A 1 86 ? 14.536 -15.685 -19.197 1.00 63.59 86 TYR A O 1
ATOM 677 N N . GLY A 1 87 ? 13.730 -15.891 -21.276 1.00 64.12 87 GLY A N 1
ATOM 678 C CA . GLY A 1 87 ? 12.760 -16.947 -20.969 1.00 64.12 87 GLY A CA 1
ATOM 679 C C . GLY A 1 87 ? 11.558 -16.503 -20.125 1.00 64.12 87 GLY A C 1
ATOM 680 O O . GLY A 1 87 ? 10.941 -17.336 -19.450 1.00 64.12 87 GLY A O 1
ATOM 681 N N . PHE A 1 88 ? 11.219 -15.211 -20.132 1.00 71.88 88 PHE A N 1
ATOM 682 C CA . PHE A 1 88 ? 10.046 -14.694 -19.421 1.00 71.88 88 PHE A CA 1
ATOM 683 C C . PHE A 1 88 ? 8.787 -14.898 -20.273 1.00 71.88 88 PHE A C 1
ATOM 685 O O . PHE A 1 88 ? 8.644 -14.261 -21.310 1.00 71.88 88 PHE A O 1
ATOM 692 N N . ASN A 1 89 ? 7.846 -15.755 -19.850 1.00 68.19 89 ASN A N 1
ATOM 693 C CA . ASN A 1 89 ? 6.614 -15.961 -20.634 1.00 68.19 89 ASN A CA 1
ATOM 694 C C . ASN A 1 89 ? 5.599 -14.828 -20.451 1.00 68.19 89 ASN A C 1
ATOM 696 O O . ASN A 1 89 ? 4.692 -14.681 -21.266 1.00 68.19 89 ASN A O 1
ATOM 700 N N . LEU A 1 90 ? 5.693 -14.086 -19.347 1.00 82.69 90 LEU A N 1
ATOM 701 C CA . LEU A 1 90 ? 4.816 -12.962 -19.066 1.00 82.69 90 LEU A CA 1
ATOM 702 C C . LEU A 1 90 ? 5.550 -11.926 -18.222 1.00 82.69 90 LEU A C 1
ATOM 704 O O . LEU A 1 90 ? 5.776 -12.127 -17.024 1.00 82.69 90 LEU A O 1
ATOM 708 N N . VAL A 1 91 ? 5.878 -10.810 -18.857 1.00 89.31 91 VAL A N 1
ATOM 709 C CA . VAL A 1 91 ? 6.398 -9.630 -18.180 1.00 89.31 91 VAL A CA 1
ATOM 710 C C . VAL A 1 91 ? 5.254 -8.915 -17.478 1.00 89.31 91 VAL A C 1
ATOM 712 O O . VAL A 1 91 ? 4.174 -8.725 -18.029 1.00 89.31 91 VAL A O 1
ATOM 715 N N . HIS A 1 92 ? 5.500 -8.537 -16.232 1.00 90.88 92 HIS A N 1
ATOM 716 C CA . HIS A 1 92 ? 4.681 -7.577 -15.525 1.00 90.88 92 HIS A CA 1
ATOM 717 C C . HIS A 1 92 ? 5.191 -6.172 -15.860 1.00 90.88 92 HIS A C 1
ATOM 719 O O . HIS A 1 92 ? 4.572 -5.439 -16.616 1.00 90.88 92 HIS A O 1
ATOM 725 N N . SER A 1 93 ? 6.343 -5.767 -15.359 1.00 94.88 93 SER A N 1
ATOM 726 C CA . SER A 1 93 ? 6.794 -4.379 -15.495 1.00 94.88 93 SER A CA 1
ATOM 727 C C . SER A 1 93 ? 8.296 -4.316 -15.636 1.00 94.88 93 SER A C 1
ATOM 729 O O . SER A 1 93 ? 8.991 -5.211 -15.155 1.00 94.88 93 SER A O 1
ATOM 731 N N . TYR A 1 94 ? 8.796 -3.228 -16.205 1.00 96.44 94 TYR A N 1
ATOM 732 C CA . TYR A 1 94 ? 10.217 -2.908 -16.155 1.00 96.44 94 TYR A CA 1
ATOM 733 C C . TYR A 1 94 ? 10.476 -1.797 -15.142 1.00 96.44 94 TYR A C 1
ATOM 735 O O . TYR A 1 94 ? 9.619 -0.947 -14.884 1.00 96.44 94 TYR A O 1
ATOM 743 N N . ARG A 1 95 ? 11.675 -1.801 -14.565 1.00 96.44 95 ARG A N 1
ATOM 744 C CA . ARG A 1 95 ? 12.180 -0.734 -13.703 1.00 96.44 95 ARG A CA 1
ATOM 745 C C . ARG A 1 95 ? 13.567 -0.321 -14.131 1.00 96.44 95 ARG A C 1
ATOM 747 O O . ARG A 1 95 ? 14.410 -1.172 -14.397 1.00 96.44 95 ARG A O 1
ATOM 754 N N . ILE A 1 96 ? 13.807 0.981 -14.122 1.00 96.81 96 ILE A N 1
ATOM 755 C CA . ILE A 1 96 ? 15.149 1.537 -14.254 1.00 96.81 96 ILE A CA 1
ATOM 756 C C . ILE A 1 96 ? 15.507 2.192 -12.930 1.00 96.81 96 ILE A C 1
ATOM 758 O O . ILE A 1 96 ? 14.788 3.073 -12.460 1.00 96.81 96 ILE A O 1
ATOM 762 N N . LYS A 1 97 ? 16.623 1.764 -12.346 1.00 93.00 97 LYS A N 1
ATOM 763 C CA . LYS A 1 97 ? 17.162 2.298 -11.097 1.00 93.00 97 LYS A CA 1
ATOM 764 C C . LYS A 1 97 ? 18.432 3.081 -11.383 1.00 93.00 97 LYS A C 1
ATOM 766 O O . LYS A 1 97 ? 19.424 2.505 -11.823 1.00 93.00 97 LYS A O 1
ATOM 771 N N . GLN A 1 98 ? 18.404 4.387 -11.156 1.00 91.12 98 GLN A N 1
ATOM 772 C CA . GLN A 1 98 ? 19.578 5.241 -11.272 1.00 91.12 98 GLN A CA 1
ATOM 773 C C . GLN A 1 98 ? 20.407 5.129 -9.993 1.00 91.12 98 GLN A C 1
ATOM 775 O O . GLN A 1 98 ? 20.043 5.683 -8.962 1.00 91.12 98 GLN A O 1
ATOM 780 N N . MET A 1 99 ? 21.531 4.433 -10.063 1.00 87.50 99 MET A N 1
ATOM 781 C CA . MET A 1 99 ? 22.412 4.152 -8.935 1.00 87.50 99 MET A CA 1
ATOM 782 C C . MET A 1 99 ? 23.613 5.109 -8.933 1.00 87.50 99 MET A C 1
ATOM 784 O O . MET A 1 99 ? 24.221 5.311 -9.991 1.00 87.50 99 MET A O 1
ATOM 788 N N . PRO A 1 100 ? 24.012 5.669 -7.779 1.00 84.81 100 PRO A N 1
ATOM 789 C CA . PRO A 1 100 ? 25.249 6.433 -7.665 1.00 84.81 100 PRO A CA 1
ATOM 790 C C . PRO A 1 100 ? 26.461 5.491 -7.726 1.00 84.81 100 PRO A C 1
ATOM 792 O O . PRO A 1 100 ? 26.498 4.451 -7.067 1.00 84.81 100 PRO A O 1
ATOM 795 N N . VAL A 1 101 ? 27.479 5.839 -8.517 1.00 81.06 101 VAL A N 1
ATOM 796 C CA . VAL A 1 101 ? 28.725 5.059 -8.588 1.00 81.06 101 VAL A CA 1
ATOM 797 C C . VAL A 1 101 ? 29.692 5.524 -7.506 1.00 81.06 101 VAL A C 1
ATOM 799 O O . VAL A 1 101 ? 29.948 6.715 -7.369 1.00 81.06 101 VAL A O 1
ATOM 802 N N . GLY A 1 102 ? 30.297 4.573 -6.787 1.00 70.69 102 GLY A N 1
ATOM 803 C CA . GLY A 1 102 ? 31.341 4.858 -5.795 1.00 70.69 102 GLY A CA 1
ATOM 804 C C . GLY A 1 102 ? 30.826 5.153 -4.385 1.00 70.69 102 GLY A C 1
ATOM 805 O O . GLY A 1 102 ? 31.625 5.488 -3.515 1.00 70.69 102 GLY A O 1
ATOM 806 N N . HIS A 1 103 ? 29.527 4.979 -4.144 1.00 65.81 103 HIS A N 1
ATOM 807 C CA . HIS A 1 103 ? 28.906 5.168 -2.839 1.00 65.81 103 HIS A CA 1
ATOM 808 C C . HIS A 1 103 ? 28.185 3.901 -2.372 1.00 65.81 103 HIS A C 1
ATOM 810 O O . HIS A 1 103 ? 27.669 3.130 -3.182 1.00 65.81 103 HIS A O 1
ATOM 816 N N . TYR A 1 104 ? 28.186 3.667 -1.057 1.00 58.44 104 TYR A N 1
ATOM 817 C CA . TYR A 1 104 ? 27.420 2.583 -0.450 1.00 58.44 104 TYR A CA 1
ATOM 818 C C . TYR A 1 104 ? 25.955 2.997 -0.408 1.00 58.44 104 TYR A C 1
ATOM 820 O O . TYR A 1 104 ? 25.634 4.074 0.084 1.00 58.44 104 TYR A O 1
ATOM 828 N N . ALA A 1 105 ? 25.087 2.161 -0.955 1.00 55.97 105 ALA A N 1
ATOM 829 C CA . ALA A 1 105 ? 23.705 2.517 -1.182 1.00 55.97 105 ALA A CA 1
ATOM 830 C C . ALA A 1 105 ? 22.826 1.492 -0.438 1.00 55.97 105 ALA A C 1
ATOM 832 O O . ALA A 1 105 ? 22.865 0.301 -0.752 1.00 55.97 105 ALA A O 1
ATOM 833 N N . GLU A 1 106 ? 22.118 1.943 0.604 1.00 53.97 106 GLU A N 1
ATOM 834 C CA . GLU A 1 106 ? 21.217 1.126 1.439 1.00 53.97 106 GLU A CA 1
ATOM 835 C C . GLU A 1 106 ? 19.853 0.896 0.748 1.00 53.97 106 GLU A C 1
ATOM 837 O O . GLU A 1 106 ? 19.696 1.146 -0.442 1.00 53.97 106 GLU A O 1
ATOM 842 N N . GLU A 1 107 ? 18.839 0.376 1.440 1.00 48.03 107 GLU A N 1
ATOM 843 C CA . GLU A 1 107 ? 17.464 0.385 0.914 1.00 48.03 107 GLU A CA 1
ATOM 844 C C . GLU A 1 107 ? 17.086 1.846 0.565 1.00 48.03 107 GLU A C 1
ATOM 846 O O . GLU A 1 107 ? 17.323 2.735 1.373 1.00 48.03 107 GLU A O 1
ATOM 851 N N . HIS A 1 108 ? 16.598 2.117 -0.657 1.00 58.25 108 HIS A N 1
ATOM 852 C CA . HIS A 1 108 ? 16.522 3.468 -1.276 1.00 58.25 108 HIS A CA 1
ATOM 853 C C . HIS A 1 108 ? 17.841 4.048 -1.826 1.00 58.25 108 HIS A C 1
ATOM 855 O O . HIS A 1 108 ? 17.952 5.236 -2.100 1.00 58.25 108 HIS A O 1
ATOM 861 N N . ALA A 1 109 ? 18.803 3.174 -2.112 1.00 65.75 109 ALA A N 1
ATOM 862 C CA . ALA A 1 109 ? 20.062 3.417 -2.815 1.00 65.75 109 ALA A CA 1
ATOM 863 C C . ALA A 1 109 ? 19.997 4.206 -4.132 1.00 65.75 109 ALA A C 1
ATOM 865 O O . ALA A 1 109 ? 21.017 4.705 -4.611 1.00 65.75 109 ALA A O 1
ATOM 866 N N . SER A 1 110 ? 18.843 4.184 -4.794 1.00 76.44 110 SER A N 1
ATOM 867 C CA . SER A 1 110 ? 18.684 4.771 -6.120 1.00 76.44 110 SER A CA 1
ATOM 868 C C . SER A 1 110 ? 18.459 6.267 -5.977 1.00 76.44 110 SER A C 1
ATOM 870 O O . SER A 1 110 ? 17.655 6.678 -5.160 1.00 76.44 110 SER A O 1
ATOM 872 N N . LEU A 1 111 ? 19.102 7.078 -6.810 1.00 82.62 111 LEU A N 1
ATOM 873 C CA . LEU A 1 111 ? 18.812 8.508 -6.932 1.00 82.62 111 LEU A CA 1
ATOM 874 C C . LEU A 1 111 ? 17.422 8.727 -7.539 1.00 82.62 111 LEU A C 1
ATOM 876 O O . LEU A 1 111 ? 16.657 9.575 -7.097 1.00 82.62 111 LEU A O 1
ATOM 880 N N . THR A 1 112 ? 17.087 7.924 -8.547 1.00 87.31 112 THR A N 1
ATOM 881 C CA . THR A 1 112 ? 15.784 7.953 -9.211 1.00 87.31 112 THR A CA 1
ATOM 882 C C . THR A 1 112 ? 15.382 6.538 -9.592 1.00 87.31 112 THR A C 1
ATOM 884 O O . THR A 1 112 ? 16.206 5.777 -10.102 1.00 87.31 112 THR A O 1
ATOM 887 N N . GLU A 1 113 ? 14.117 6.186 -9.397 1.00 92.12 113 GLU A N 1
ATOM 888 C CA . GLU A 1 113 ? 13.519 4.981 -9.965 1.00 92.12 113 GLU A CA 1
ATOM 889 C C . GLU A 1 113 ? 12.420 5.354 -10.960 1.00 92.12 113 GLU A C 1
ATOM 891 O O . GLU A 1 113 ? 11.597 6.236 -10.715 1.00 92.12 113 GLU A O 1
ATOM 896 N N . TYR A 1 114 ? 12.406 4.656 -12.088 1.00 95.75 114 TYR A N 1
ATOM 897 C CA . TYR A 1 114 ? 11.403 4.775 -13.139 1.00 95.75 114 TYR A CA 1
ATOM 898 C C . TYR A 1 114 ? 10.713 3.428 -13.302 1.00 95.75 114 TYR A C 1
ATOM 900 O O . TYR A 1 114 ? 11.380 2.390 -13.265 1.00 95.75 114 TYR A O 1
ATOM 908 N N . VAL A 1 115 ? 9.402 3.432 -13.524 1.00 97.19 115 VAL A N 1
ATOM 909 C CA . VAL A 1 115 ? 8.635 2.213 -13.803 1.00 97.19 115 VAL A CA 1
ATOM 910 C C . VAL A 1 115 ? 7.943 2.314 -15.155 1.00 97.19 115 VAL A C 1
ATOM 912 O O . VAL A 1 115 ? 7.448 3.376 -15.536 1.00 97.19 115 VAL A O 1
ATOM 915 N N . TYR A 1 116 ? 7.914 1.192 -15.865 1.00 97.25 116 TYR A N 1
ATOM 916 C CA . TYR A 1 116 ? 7.350 1.052 -17.201 1.00 97.25 116 TYR A CA 1
ATOM 917 C C . TYR A 1 116 ? 6.376 -0.130 -17.234 1.00 97.25 116 TYR A C 1
ATOM 919 O O . TYR A 1 116 ? 6.508 -1.075 -16.443 1.00 97.25 116 TYR A O 1
ATOM 927 N N . ASP A 1 117 ? 5.396 -0.071 -18.130 1.00 94.38 117 ASP A N 1
ATOM 928 C CA . ASP A 1 117 ? 4.520 -1.208 -18.423 1.00 94.38 117 ASP A CA 1
ATOM 929 C C . ASP A 1 117 ? 5.244 -2.287 -19.251 1.00 94.38 117 ASP A C 1
ATOM 931 O O . ASP A 1 117 ? 6.441 -2.195 -19.518 1.00 94.38 117 ASP A O 1
ATOM 935 N N . ASP A 1 118 ? 4.529 -3.349 -19.614 1.00 90.94 118 ASP A N 1
ATOM 936 C CA . ASP A 1 118 ? 5.022 -4.451 -20.446 1.00 90.94 118 ASP A CA 1
ATOM 937 C C . ASP A 1 118 ? 5.220 -4.084 -21.926 1.00 90.94 118 ASP A C 1
ATOM 939 O O . ASP A 1 118 ? 5.829 -4.857 -22.664 1.00 90.94 118 ASP A O 1
ATOM 943 N N . GLU A 1 119 ? 4.767 -2.904 -22.348 1.00 92.50 119 GLU A N 1
ATOM 944 C CA . GLU A 1 119 ? 4.969 -2.344 -23.688 1.00 92.50 119 GLU A CA 1
ATOM 945 C C . GLU A 1 119 ? 6.118 -1.315 -23.716 1.00 92.50 119 GLU A C 1
ATOM 947 O O . GLU A 1 119 ? 6.475 -0.791 -24.771 1.00 92.50 119 GLU A O 1
ATOM 952 N N . GLY A 1 120 ? 6.746 -1.053 -22.564 1.00 93.19 120 GLY A N 1
ATOM 953 C CA . GLY A 1 120 ? 7.863 -0.123 -22.429 1.00 93.19 120 GLY A CA 1
ATOM 954 C C . GLY A 1 120 ? 7.439 1.342 -22.326 1.00 93.19 120 GLY A C 1
ATOM 955 O O . GLY A 1 120 ? 8.294 2.226 -22.413 1.00 93.19 120 GLY A O 1
ATOM 956 N N . HIS A 1 121 ? 6.155 1.636 -22.109 1.00 95.69 121 HIS A N 1
ATOM 957 C CA . HIS A 1 121 ? 5.705 2.992 -21.816 1.00 95.69 121 HIS A CA 1
ATOM 958 C C . HIS A 1 121 ? 6.018 3.351 -20.369 1.00 95.69 121 HIS A C 1
ATOM 960 O O . HIS A 1 121 ? 5.706 2.612 -19.431 1.00 95.69 121 HIS A O 1
ATOM 966 N N . ARG A 1 122 ? 6.611 4.531 -20.171 1.00 96.56 122 ARG A N 1
ATOM 967 C CA . ARG A 1 122 ? 6.906 5.032 -18.831 1.00 96.56 122 ARG A CA 1
ATOM 968 C C . ARG A 1 122 ? 5.615 5.362 -18.099 1.00 96.56 122 ARG A C 1
ATOM 970 O O . ARG A 1 122 ? 4.839 6.206 -18.539 1.00 96.56 122 ARG A O 1
ATOM 977 N N . LEU A 1 123 ? 5.428 4.718 -16.957 1.00 95.94 123 LEU A N 1
ATOM 978 C CA . LEU A 1 123 ? 4.244 4.858 -16.128 1.00 95.94 123 LEU A CA 1
ATOM 979 C C . LEU A 1 123 ? 4.433 5.908 -15.042 1.00 95.94 123 LEU A C 1
ATOM 981 O O . LEU A 1 123 ? 3.538 6.712 -14.823 1.00 95.94 123 LEU A O 1
ATOM 985 N N . ASP A 1 124 ? 5.557 5.871 -14.331 1.00 95.81 124 ASP A N 1
ATOM 986 C CA . ASP A 1 124 ? 5.773 6.695 -13.141 1.00 95.81 124 ASP A CA 1
ATOM 987 C C . ASP A 1 124 ? 7.274 6.859 -12.856 1.00 95.81 124 ASP A C 1
ATOM 989 O O . ASP A 1 124 ? 8.111 6.128 -13.405 1.00 95.81 124 ASP A O 1
ATOM 993 N N . LYS A 1 125 ? 7.614 7.810 -11.986 1.00 92.50 125 LYS A N 1
ATOM 994 C CA . LYS A 1 125 ? 8.967 8.006 -11.469 1.00 92.50 125 LYS A CA 1
ATOM 995 C C . LYS A 1 125 ? 8.950 8.412 -9.999 1.00 92.50 125 LYS A C 1
ATOM 997 O O . LYS A 1 125 ? 7.993 9.007 -9.505 1.00 92.50 125 LYS A O 1
ATOM 1002 N N . ARG A 1 126 ? 10.052 8.136 -9.315 1.00 86.94 126 ARG A N 1
ATOM 1003 C CA . ARG A 1 126 ? 10.347 8.659 -7.985 1.00 86.94 126 ARG A CA 1
ATOM 1004 C C . ARG A 1 126 ? 11.789 9.103 -7.931 1.00 86.94 126 ARG A C 1
ATOM 1006 O O . ARG A 1 126 ? 12.684 8.327 -8.244 1.00 86.94 126 ARG A O 1
ATOM 1013 N N . GLU A 1 127 ? 11.991 10.324 -7.477 1.00 81.62 127 GLU A N 1
ATOM 1014 C CA . GLU A 1 127 ? 13.303 10.845 -7.122 1.00 81.62 127 GLU A CA 1
ATOM 1015 C C . GLU A 1 127 ? 13.480 10.640 -5.614 1.00 81.62 127 GLU A C 1
ATOM 1017 O O . GLU A 1 127 ? 12.604 11.001 -4.826 1.00 81.62 127 GLU A O 1
ATOM 1022 N N . TYR A 1 128 ? 14.576 10.004 -5.214 1.00 76.62 128 TYR A N 1
ATOM 1023 C CA . TYR A 1 128 ? 14.972 9.890 -3.817 1.00 76.62 128 TYR A CA 1
ATOM 1024 C C . TYR A 1 128 ? 16.038 10.949 -3.584 1.00 76.62 128 TYR A C 1
ATOM 1026 O O . TYR A 1 128 ? 17.043 10.991 -4.300 1.00 76.62 128 TYR A O 1
ATOM 1034 N N . ALA A 1 129 ? 15.844 11.826 -2.603 1.00 59.91 129 ALA A N 1
ATOM 1035 C CA . ALA A 1 129 ? 16.920 12.742 -2.276 1.00 59.91 129 ALA A CA 1
ATOM 1036 C C . ALA A 1 129 ? 17.986 11.998 -1.468 1.00 59.91 129 ALA A C 1
ATOM 1038 O O . ALA A 1 129 ? 17.718 11.380 -0.440 1.00 59.91 129 ALA A O 1
ATOM 1039 N N . TYR A 1 130 ? 19.192 12.034 -2.021 1.00 52.72 130 TYR A N 1
ATOM 1040 C CA . TYR A 1 130 ? 20.363 11.283 -1.587 1.00 52.72 130 TYR A CA 1
ATOM 1041 C C . TYR A 1 130 ? 20.885 11.722 -0.205 1.00 52.72 130 TYR A C 1
ATOM 1043 O O . TYR A 1 130 ? 21.581 10.961 0.455 1.00 52.72 130 TYR A O 1
ATOM 1051 N N . GLU A 1 131 ? 20.495 12.912 0.257 1.00 49.66 131 GLU A N 1
ATOM 1052 C CA . GLU A 1 131 ? 20.748 13.449 1.595 1.00 49.66 131 GLU A CA 1
ATOM 1053 C C . GLU A 1 131 ? 19.509 14.283 1.982 1.00 49.66 131 GLU A C 1
ATOM 1055 O O . GLU A 1 131 ? 19.106 15.167 1.227 1.00 49.66 131 GLU A O 1
ATOM 1060 N N . ASP A 1 132 ? 18.853 13.958 3.101 1.00 52.06 132 ASP A N 1
ATOM 1061 C CA . ASP A 1 132 ? 17.706 14.694 3.673 1.00 52.06 132 ASP A CA 1
ATOM 1062 C C . ASP A 1 132 ? 16.458 14.845 2.783 1.00 52.06 132 ASP A C 1
ATOM 1064 O O . ASP A 1 132 ? 15.794 15.883 2.787 1.00 52.06 132 ASP A O 1
ATOM 1068 N N . GLY A 1 133 ? 16.109 13.809 2.015 1.00 55.06 133 GLY A N 1
ATOM 1069 C CA . GLY A 1 133 ? 15.036 13.893 1.031 1.00 55.06 133 GLY A CA 1
ATOM 1070 C C . GLY A 1 133 ? 13.646 14.187 1.563 1.00 55.06 133 GLY A C 1
ATOM 1071 O O . GLY A 1 133 ? 12.876 13.278 1.863 1.00 55.06 133 GLY A O 1
ATOM 1072 N N . ILE A 1 134 ? 13.313 15.476 1.576 1.00 68.00 134 ILE A N 1
ATOM 1073 C CA . ILE A 1 134 ? 11.966 15.974 1.806 1.00 68.00 134 ILE A CA 1
ATOM 1074 C C . ILE A 1 134 ? 11.118 15.595 0.595 1.00 68.00 134 ILE A C 1
ATOM 1076 O O . ILE A 1 134 ? 11.351 16.053 -0.525 1.00 68.00 134 ILE A O 1
ATOM 1080 N N . PHE A 1 135 ? 10.105 14.766 0.823 1.00 81.31 135 PHE A N 1
ATOM 1081 C CA . PHE A 1 135 ? 9.065 14.555 -0.171 1.00 81.31 135 PHE A CA 1
ATOM 1082 C C . PHE A 1 135 ? 8.204 15.813 -0.249 1.00 81.31 135 PHE A C 1
ATOM 1084 O O . PHE A 1 135 ? 7.462 16.130 0.676 1.00 81.31 135 PHE A O 1
ATOM 1091 N N . GLU A 1 136 ? 8.301 16.542 -1.360 1.00 83.69 136 GLU A N 1
ATOM 1092 C CA . GLU A 1 136 ? 7.585 17.810 -1.549 1.00 83.69 136 GLU A CA 1
ATOM 1093 C C . GLU A 1 136 ? 6.100 17.641 -1.897 1.00 83.69 136 GLU A C 1
ATOM 1095 O O . GLU A 1 136 ? 5.380 18.633 -1.981 1.00 83.69 136 GLU A O 1
ATOM 1100 N N . GLY A 1 137 ? 5.637 16.408 -2.109 1.00 87.62 137 GLY A N 1
ATOM 1101 C CA . GLY A 1 137 ? 4.304 16.120 -2.626 1.00 87.62 137 GLY A CA 1
ATOM 1102 C C . GLY A 1 137 ? 4.283 15.937 -4.143 1.00 87.62 137 GLY A C 1
ATOM 1103 O O . GLY A 1 137 ? 5.132 16.449 -4.881 1.00 87.62 137 GLY A O 1
ATOM 1104 N N . ARG A 1 138 ? 3.283 15.197 -4.624 1.00 90.88 138 ARG A N 1
ATOM 1105 C CA . ARG A 1 138 ? 3.050 14.985 -6.059 1.00 90.88 138 ARG A CA 1
ATOM 1106 C C . ARG A 1 138 ? 2.340 16.169 -6.710 1.00 90.88 138 ARG A C 1
ATOM 1108 O O . ARG A 1 138 ? 1.608 16.914 -6.058 1.00 90.88 138 ARG A O 1
ATOM 1115 N N . THR A 1 139 ? 2.541 16.340 -8.016 1.00 92.06 139 THR A N 1
ATOM 1116 C CA . THR A 1 139 ? 1.619 17.155 -8.820 1.00 92.06 139 THR A CA 1
ATOM 1117 C C . THR A 1 139 ? 0.322 16.382 -9.057 1.00 92.06 139 THR A C 1
ATOM 1119 O O . THR A 1 139 ? 0.289 15.161 -8.903 1.00 92.06 139 THR A O 1
ATOM 1122 N N . GLN A 1 140 ? -0.755 17.073 -9.429 1.00 90.19 140 GLN A N 1
ATOM 1123 C CA . GLN A 1 140 ? -2.023 16.400 -9.734 1.00 90.19 140 GLN A CA 1
ATOM 1124 C C . GLN A 1 140 ? -1.888 15.487 -10.958 1.00 90.19 140 GLN A C 1
ATOM 1126 O O . GLN A 1 140 ? -2.506 14.428 -11.016 1.00 90.19 140 GLN A O 1
ATOM 1131 N N . GLU A 1 141 ? -1.029 15.861 -11.903 1.00 90.50 141 GLU A N 1
ATOM 1132 C CA . GLU A 1 141 ? -0.707 15.087 -13.098 1.00 90.50 141 GLU A CA 1
ATOM 1133 C C . GLU A 1 141 ? 0.072 13.801 -12.771 1.00 90.50 141 GLU A C 1
ATOM 1135 O O . GLU A 1 141 ? -0.115 12.785 -13.440 1.00 90.50 141 GLU A O 1
ATOM 1140 N N . ASP A 1 142 ? 0.898 13.816 -11.719 1.00 91.00 142 ASP A N 1
ATOM 1141 C CA . ASP A 1 142 ? 1.662 12.647 -11.258 1.00 91.00 142 ASP A CA 1
ATOM 1142 C C . ASP A 1 142 ? 0.813 11.663 -10.419 1.00 91.00 142 ASP A C 1
ATOM 1144 O O . ASP A 1 142 ? 1.272 10.562 -10.083 1.00 91.00 142 ASP A O 1
ATOM 1148 N N . ILE A 1 143 ? -0.420 12.033 -10.047 1.00 95.00 143 ILE A N 1
ATOM 1149 C CA . ILE A 1 143 ? -1.363 11.164 -9.327 1.00 95.00 143 ILE A CA 1
ATOM 1150 C C . ILE A 1 143 ? -2.185 10.362 -10.342 1.00 95.00 143 ILE A C 1
ATOM 1152 O O . ILE A 1 143 ? -3.218 10.792 -10.854 1.00 95.00 143 ILE A O 1
ATOM 1156 N N . ARG A 1 144 ? -1.716 9.143 -10.615 1.00 96.31 144 ARG A N 1
ATOM 1157 C CA . ARG A 1 144 ? -2.271 8.249 -11.646 1.00 96.31 144 ARG A CA 1
ATOM 1158 C C . ARG A 1 144 ? -3.603 7.594 -11.289 1.00 96.31 144 ARG A C 1
ATOM 1160 O O . ARG A 1 144 ? -4.364 7.266 -12.194 1.00 96.31 144 ARG A O 1
ATOM 1167 N N . PHE A 1 145 ? -3.873 7.370 -10.003 1.00 97.81 145 PHE A N 1
ATOM 1168 C CA . PHE A 1 145 ? -5.074 6.663 -9.545 1.00 97.81 145 PHE A CA 1
ATOM 1169 C C . PHE A 1 145 ? -5.876 7.510 -8.566 1.00 97.81 145 PHE A C 1
ATOM 1171 O O . PHE A 1 145 ? -5.319 8.240 -7.749 1.00 97.81 145 PHE A O 1
ATOM 1178 N N . GLN A 1 146 ? -7.194 7.380 -8.625 1.00 97.25 146 GLN A N 1
ATOM 1179 C CA . GLN A 1 146 ? -8.130 8.125 -7.799 1.00 97.25 146 GLN A CA 1
ATOM 1180 C C . GLN A 1 146 ? -8.787 7.222 -6.759 1.00 97.25 146 GLN A C 1
ATOM 1182 O O . GLN A 1 146 ? -8.840 5.996 -6.877 1.00 97.25 146 GLN A O 1
ATOM 1187 N N . VAL A 1 147 ? -9.317 7.836 -5.701 1.00 97.06 147 VAL A N 1
ATOM 1188 C CA . VAL A 1 147 ? -9.977 7.084 -4.633 1.00 97.06 147 VAL A CA 1
ATOM 1189 C C . VAL A 1 147 ? -11.170 6.297 -5.180 1.00 97.06 147 VAL A C 1
ATOM 1191 O O . VAL A 1 147 ? -12.104 6.864 -5.746 1.00 97.06 147 VAL A O 1
ATOM 1194 N N . GLY A 1 148 ? -11.183 4.989 -4.926 1.00 97.38 148 GLY A N 1
ATOM 1195 C CA . GLY A 1 148 ? -12.191 4.060 -5.433 1.00 97.38 148 GLY A CA 1
ATOM 1196 C C . GLY A 1 148 ? -11.771 3.273 -6.674 1.00 97.38 148 GLY A C 1
ATOM 1197 O O . GLY A 1 148 ? -12.495 2.333 -7.033 1.00 97.38 148 GLY A O 1
ATOM 1198 N N . ASP A 1 149 ? -10.626 3.599 -7.276 1.00 98.00 149 ASP A N 1
ATOM 1199 C CA . ASP A 1 149 ? -10.020 2.799 -8.338 1.00 98.00 149 ASP A CA 1
ATOM 1200 C C . ASP A 1 149 ? -9.512 1.468 -7.783 1.00 98.00 149 ASP A C 1
ATOM 1202 O O . ASP A 1 149 ? -8.999 1.390 -6.665 1.00 98.00 149 ASP A O 1
ATOM 1206 N N . ILE A 1 150 ? -9.686 0.398 -8.560 1.00 97.06 150 ILE A N 1
ATOM 1207 C CA . ILE A 1 150 ? -9.135 -0.923 -8.252 1.00 97.06 150 ILE A CA 1
ATOM 1208 C C . ILE A 1 150 ? -7.856 -1.080 -9.061 1.00 97.06 150 ILE A C 1
ATOM 1210 O O . ILE A 1 150 ? -7.895 -0.960 -10.283 1.00 97.06 150 ILE A O 1
ATOM 1214 N N . CYS A 1 151 ? -6.758 -1.391 -8.383 1.00 96.62 151 CYS A N 1
ATOM 1215 C CA . CYS A 1 151 ? -5.419 -1.441 -8.956 1.00 96.62 151 CYS A CA 1
ATOM 1216 C C . CYS A 1 151 ? -4.758 -2.796 -8.686 1.00 96.62 151 CYS A C 1
ATOM 1218 O O . CYS A 1 151 ? -5.077 -3.482 -7.708 1.00 96.62 151 CYS A O 1
ATOM 1220 N N . GLU A 1 152 ? -3.819 -3.168 -9.551 1.00 95.38 152 GLU A N 1
ATOM 1221 C CA . GLU A 1 152 ? -2.795 -4.165 -9.252 1.00 95.38 152 GLU A CA 1
ATOM 1222 C C . GLU A 1 152 ? -1.723 -3.519 -8.373 1.00 95.38 152 GLU A C 1
ATOM 1224 O O . GLU A 1 152 ? -1.123 -2.518 -8.752 1.00 95.38 152 GLU A O 1
ATOM 1229 N N . CYS A 1 153 ? -1.485 -4.090 -7.196 1.00 96.12 153 CYS A N 1
ATOM 1230 C CA . CYS A 1 153 ? -0.422 -3.674 -6.290 1.00 96.12 153 CYS A CA 1
ATOM 1231 C C . CYS A 1 153 ? 0.639 -4.770 -6.244 1.00 96.12 153 CYS A C 1
ATOM 1233 O O . CYS A 1 153 ? 0.333 -5.905 -5.856 1.00 96.12 153 CYS A O 1
ATOM 1235 N N . LEU A 1 154 ? 1.871 -4.437 -6.620 1.00 94.56 154 LEU A N 1
ATOM 1236 C CA . LEU A 1 154 ? 3.031 -5.300 -6.450 1.00 94.56 154 LEU A CA 1
ATOM 1237 C C . LEU A 1 154 ? 3.528 -5.179 -5.004 1.00 94.56 154 LEU A C 1
ATOM 1239 O O . LEU A 1 154 ? 4.105 -4.177 -4.605 1.00 94.56 154 LEU A O 1
ATOM 1243 N N . ILE A 1 155 ? 3.266 -6.200 -4.194 1.00 91.44 155 ILE A N 1
ATOM 1244 C CA . ILE A 1 155 ? 3.673 -6.263 -2.790 1.00 91.44 155 ILE A CA 1
ATOM 1245 C C . ILE A 1 155 ? 4.613 -7.451 -2.629 1.00 91.44 155 ILE A C 1
ATOM 1247 O O . ILE A 1 155 ? 4.186 -8.612 -2.659 1.00 91.44 155 ILE A O 1
ATOM 1251 N N . CYS A 1 156 ? 5.897 -7.152 -2.437 1.00 89.12 156 CYS A N 1
ATOM 1252 C CA . CYS A 1 156 ? 6.971 -8.143 -2.430 1.00 89.12 156 CYS A CA 1
ATOM 1253 C C . CYS A 1 156 ? 6.955 -8.977 -3.730 1.00 89.12 156 CYS A C 1
ATOM 1255 O O . CYS A 1 156 ? 7.042 -8.430 -4.821 1.00 89.12 156 CYS A O 1
ATOM 1257 N N . ASP A 1 157 ? 6.804 -10.301 -3.626 1.00 90.44 157 ASP A N 1
ATOM 1258 C CA . ASP A 1 157 ? 6.785 -11.242 -4.751 1.00 90.44 157 ASP A CA 1
ATOM 1259 C C . ASP A 1 157 ? 5.373 -11.515 -5.296 1.00 90.44 157 ASP A C 1
ATOM 1261 O O . ASP A 1 157 ? 5.128 -12.579 -5.873 1.00 90.44 157 ASP A O 1
ATOM 1265 N N . LYS A 1 158 ? 4.397 -10.637 -5.034 1.00 91.69 158 LYS A N 1
ATOM 1266 C CA . LYS A 1 158 ? 2.988 -10.878 -5.374 1.00 91.69 158 LYS A CA 1
ATOM 1267 C C . LYS A 1 158 ? 2.319 -9.648 -5.940 1.00 91.69 158 L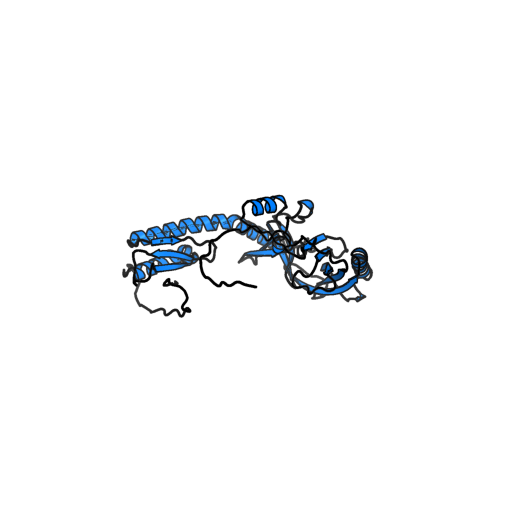YS A C 1
ATOM 1269 O O . LYS A 1 158 ? 2.367 -8.580 -5.347 1.00 91.69 158 LYS A O 1
ATOM 1274 N N . VAL A 1 159 ? 1.549 -9.860 -6.994 1.00 92.62 159 VAL A N 1
ATOM 1275 C CA . VAL A 1 159 ? 0.565 -8.890 -7.457 1.00 92.62 159 VAL A CA 1
ATOM 1276 C C . VAL A 1 159 ? -0.780 -9.232 -6.838 1.00 92.62 159 VAL A C 1
ATOM 1278 O O . VAL A 1 159 ? -1.231 -10.380 -6.904 1.00 92.62 159 VAL A O 1
ATOM 1281 N N . VAL A 1 160 ? -1.417 -8.246 -6.213 1.00 93.19 160 VAL A N 1
ATOM 1282 C CA . VAL A 1 160 ? -2.734 -8.371 -5.579 1.00 93.19 160 VAL A CA 1
ATOM 1283 C C . VAL A 1 160 ? -3.656 -7.249 -6.035 1.00 93.19 160 VAL A C 1
ATOM 1285 O O . VAL A 1 160 ? -3.215 -6.122 -6.220 1.00 93.19 160 VAL A O 1
ATOM 1288 N N . LEU A 1 161 ? -4.954 -7.534 -6.173 1.00 94.75 161 LEU A N 1
ATOM 1289 C CA . LEU A 1 161 ? -5.934 -6.465 -6.373 1.00 94.75 161 LEU A CA 1
ATOM 1290 C C . LEU A 1 161 ? -6.289 -5.772 -5.062 1.00 94.75 161 LEU A C 1
ATOM 1292 O O . LEU A 1 161 ? -6.703 -6.437 -4.104 1.00 94.75 161 LEU A O 1
ATOM 1296 N N . MET A 1 162 ? -6.202 -4.446 -5.060 1.00 96.44 162 MET A N 1
ATOM 1297 C CA . MET A 1 162 ? -6.597 -3.580 -3.948 1.00 96.44 162 MET A CA 1
ATOM 1298 C C . MET A 1 162 ? -7.380 -2.375 -4.473 1.00 96.44 162 MET A C 1
ATOM 1300 O O . MET A 1 162 ? -7.361 -2.095 -5.668 1.00 96.44 162 MET A O 1
ATOM 1304 N N . ILE A 1 163 ? -8.115 -1.694 -3.595 1.00 97.69 163 ILE A N 1
ATOM 1305 C CA . ILE A 1 163 ? -8.856 -0.472 -3.934 1.00 97.69 163 ILE A CA 1
ATOM 1306 C C . ILE A 1 163 ? -8.197 0.738 -3.280 1.00 97.69 163 ILE A C 1
ATOM 1308 O O . ILE A 1 163 ? -7.845 0.678 -2.101 1.00 97.69 163 ILE A O 1
ATOM 1312 N N . VAL A 1 164 ? -8.043 1.827 -4.026 1.00 98.31 164 VAL A N 1
ATOM 1313 C CA . VAL A 1 164 ? -7.467 3.076 -3.520 1.00 98.31 164 VAL A CA 1
ATOM 1314 C C . VAL A 1 164 ? -8.411 3.693 -2.496 1.00 98.31 164 VAL A C 1
ATOM 1316 O O . VAL A 1 164 ? -9.589 3.928 -2.783 1.00 98.31 164 VAL A O 1
ATOM 1319 N N . ALA A 1 165 ? -7.892 3.948 -1.300 1.00 97.06 165 ALA A N 1
ATOM 1320 C CA . ALA A 1 165 ? -8.591 4.644 -0.228 1.00 97.06 165 ALA A CA 1
ATOM 1321 C C . ALA A 1 165 ? -8.130 6.094 -0.089 1.00 97.06 165 ALA A C 1
ATOM 1323 O O . ALA A 1 165 ? -8.975 6.964 0.122 1.00 97.06 165 ALA A O 1
ATOM 1324 N N . GLU A 1 166 ? -6.832 6.348 -0.259 1.00 95.62 166 GLU A N 1
ATOM 1325 C CA . GLU A 1 166 ? -6.232 7.685 -0.238 1.00 95.62 166 GLU A CA 1
ATOM 1326 C C . GLU A 1 166 ? -5.113 7.767 -1.283 1.00 95.62 166 GLU A C 1
ATOM 1328 O O . GLU A 1 166 ? -4.441 6.772 -1.576 1.00 95.62 166 GLU A O 1
ATOM 1333 N N . THR A 1 167 ? -4.944 8.948 -1.870 1.00 96.31 167 THR A N 1
ATOM 1334 C CA . THR A 1 167 ? -3.880 9.254 -2.833 1.00 96.31 167 THR A CA 1
ATOM 1335 C C . THR A 1 167 ? -2.638 9.777 -2.108 1.00 96.31 167 THR A C 1
ATOM 1337 O O . THR A 1 167 ? -2.774 10.287 -0.991 1.00 96.31 167 THR A O 1
ATOM 1340 N N . PRO A 1 168 ? -1.446 9.719 -2.734 1.00 93.38 168 PRO A N 1
ATOM 1341 C CA . PRO A 1 168 ? -0.271 10.403 -2.219 1.00 93.38 168 PRO A CA 1
ATOM 1342 C C . PRO A 1 168 ? -0.569 11.886 -1.958 1.00 93.38 168 PRO A C 1
ATOM 1344 O O . PRO A 1 168 ? -1.381 12.478 -2.683 1.00 93.38 168 PRO A O 1
ATOM 1347 N N . PRO A 1 169 ? 0.078 12.497 -0.951 1.00 90.88 169 PRO A N 1
ATOM 1348 C CA . PRO A 1 169 ? -0.031 13.926 -0.708 1.00 90.88 169 PRO A CA 1
ATOM 1349 C C . PRO A 1 169 ? 0.379 14.707 -1.954 1.00 90.88 169 PRO A C 1
ATOM 1351 O O . PRO A 1 169 ? 1.442 14.458 -2.530 1.00 90.88 169 PRO A O 1
ATOM 1354 N N . ASP A 1 170 ? -0.437 15.679 -2.340 1.00 92.00 170 ASP A N 1
ATOM 1355 C CA . ASP A 1 170 ? -0.001 16.687 -3.293 1.00 92.00 170 ASP A CA 1
ATOM 1356 C C . ASP A 1 170 ? 0.877 17.747 -2.608 1.00 92.00 170 ASP A C 1
ATOM 1358 O O . ASP A 1 170 ? 1.031 17.781 -1.378 1.00 92.00 170 ASP A O 1
ATOM 1362 N N . LYS A 1 171 ? 1.468 18.623 -3.422 1.00 90.19 171 LYS A N 1
ATOM 1363 C CA . LYS A 1 171 ? 2.345 19.698 -2.940 1.00 90.19 171 LYS A CA 1
ATOM 1364 C C . LYS A 1 171 ? 1.673 20.633 -1.935 1.00 90.19 171 LYS A C 1
ATOM 1366 O O . LYS A 1 171 ? 2.316 21.079 -0.984 1.00 90.19 171 LYS A O 1
ATOM 1371 N N . ASP A 1 172 ? 0.383 20.909 -2.107 1.00 89.81 172 ASP A N 1
ATOM 1372 C CA . ASP A 1 172 ? -0.357 21.814 -1.227 1.00 89.81 172 ASP A CA 1
ATOM 1373 C C . ASP A 1 172 ? -0.578 21.185 0.156 1.00 89.81 172 ASP A C 1
ATOM 1375 O O . ASP A 1 172 ? -0.407 21.852 1.186 1.00 89.81 172 ASP A O 1
ATOM 1379 N N . ILE A 1 173 ? -0.894 19.887 0.196 1.00 88.00 173 ILE A N 1
ATOM 1380 C CA . ILE A 1 173 ? -1.054 19.113 1.430 1.00 88.00 173 ILE A CA 1
ATOM 1381 C C . ILE A 1 173 ? 0.270 19.033 2.187 1.00 88.00 173 ILE A C 1
ATOM 1383 O O . ILE A 1 173 ? 0.284 19.283 3.398 1.00 88.00 173 ILE A O 1
ATOM 1387 N N . VAL A 1 174 ? 1.378 18.721 1.510 1.00 87.62 174 VAL A N 1
ATOM 1388 C CA . VAL A 1 174 ? 2.702 18.690 2.154 1.00 87.62 174 VAL A CA 1
ATOM 1389 C C . VAL A 1 174 ? 3.050 20.070 2.706 1.00 87.62 174 VAL A C 1
ATOM 1391 O O . VAL A 1 174 ? 3.344 20.196 3.895 1.00 87.62 174 VAL A O 1
ATOM 1394 N N . ALA A 1 175 ? 2.915 21.128 1.903 1.00 86.25 175 ALA A N 1
ATOM 1395 C CA . ALA A 1 175 ? 3.213 22.493 2.333 1.00 86.25 175 ALA A CA 1
ATOM 1396 C C . ALA A 1 175 ? 2.351 22.953 3.523 1.00 86.25 175 ALA A C 1
ATOM 1398 O O . ALA A 1 175 ? 2.806 23.725 4.374 1.00 86.25 175 ALA A O 1
ATOM 1399 N N . TYR A 1 176 ? 1.092 22.518 3.606 1.00 86.25 176 TYR A N 1
ATOM 1400 C CA . TYR A 1 176 ? 0.249 22.756 4.776 1.00 86.25 176 TYR A CA 1
ATOM 1401 C C . TYR A 1 176 ? 0.769 22.006 6.009 1.00 86.25 176 TYR A C 1
ATOM 1403 O O . TYR A 1 176 ? 0.987 22.626 7.053 1.00 86.25 176 TYR A O 1
ATOM 1411 N N . ARG A 1 177 ? 1.024 20.698 5.887 1.00 84.88 177 ARG A N 1
ATOM 1412 C CA . ARG A 1 177 ? 1.480 19.847 6.998 1.00 84.88 177 ARG A CA 1
ATOM 1413 C C . ARG A 1 177 ? 2.806 20.334 7.583 1.00 84.88 177 ARG A C 1
ATOM 1415 O O . ARG A 1 177 ? 2.877 20.537 8.798 1.00 84.88 177 ARG A O 1
ATOM 1422 N N . THR A 1 178 ? 3.782 20.643 6.730 1.00 80.94 178 THR A N 1
ATOM 1423 C CA . THR A 1 178 ? 5.088 21.184 7.133 1.00 80.94 178 THR A CA 1
ATOM 1424 C C . THR A 1 178 ? 4.937 22.499 7.900 1.00 80.94 178 THR A C 1
ATOM 1426 O O . THR A 1 178 ? 5.503 22.656 8.980 1.00 80.94 178 THR A O 1
ATOM 1429 N N . ARG A 1 179 ? 4.106 23.438 7.416 1.00 82.69 179 ARG A N 1
ATOM 1430 C CA . ARG A 1 179 ? 3.874 24.727 8.104 1.00 82.69 179 ARG A CA 1
ATOM 1431 C C . ARG A 1 179 ? 3.238 24.579 9.481 1.00 82.69 179 ARG A C 1
ATOM 1433 O O . ARG A 1 179 ? 3.487 25.401 10.356 1.00 82.69 179 ARG A O 1
ATOM 1440 N N . THR A 1 180 ? 2.393 23.571 9.666 1.00 81.31 180 THR A N 1
ATOM 1441 C CA . THR A 1 180 ? 1.715 23.334 10.949 1.00 81.31 180 THR A CA 1
ATOM 1442 C C . THR A 1 180 ? 2.577 22.588 11.972 1.00 81.31 180 THR A C 1
ATOM 1444 O O . THR A 1 180 ? 2.136 22.415 13.105 1.00 81.31 180 THR A O 1
ATOM 1447 N N . GLY A 1 181 ? 3.791 22.153 11.606 1.00 71.81 181 GLY A N 1
ATOM 1448 C CA . GLY A 1 181 ? 4.702 21.424 12.497 1.00 71.81 181 GLY A CA 1
ATOM 1449 C C . GLY A 1 181 ? 4.232 20.010 12.859 1.00 71.81 181 GLY A C 1
ATOM 1450 O O . GLY A 1 181 ? 4.792 19.388 13.754 1.00 71.81 181 GLY A O 1
ATOM 1451 N N . PHE A 1 182 ? 3.201 19.502 12.179 1.00 61.62 182 PHE A N 1
ATOM 1452 C CA . PHE A 1 182 ? 2.637 18.175 12.431 1.00 61.62 182 PHE A CA 1
ATOM 1453 C C . PHE A 1 182 ? 3.437 17.046 11.779 1.00 61.62 182 PHE A C 1
ATOM 1455 O O . PHE A 1 182 ? 3.183 15.881 12.081 1.00 61.62 182 PHE A O 1
ATOM 1462 N N . PHE A 1 183 ? 4.334 17.363 10.840 1.00 65.88 183 PHE A N 1
ATOM 1463 C CA . PHE A 1 183 ? 4.851 16.362 9.920 1.00 65.88 183 PHE A CA 1
ATOM 1464 C C . PHE A 1 183 ? 6.151 16.796 9.230 1.00 65.88 183 PHE A C 1
ATOM 1466 O O . PHE A 1 183 ? 6.203 17.895 8.680 1.00 65.88 183 PHE A O 1
ATOM 1473 N N . ASN A 1 184 ? 7.153 15.913 9.206 1.00 71.25 184 ASN A N 1
ATOM 1474 C CA . ASN A 1 184 ? 8.327 16.026 8.339 1.00 71.25 184 ASN A CA 1
ATOM 1475 C C . ASN A 1 184 ? 8.171 14.977 7.240 1.00 71.25 184 ASN A C 1
ATOM 1477 O O . ASN A 1 184 ? 8.368 13.798 7.515 1.00 71.25 184 ASN A O 1
ATOM 1481 N N . ALA A 1 185 ? 7.753 15.403 6.048 1.00 74.25 185 ALA A N 1
ATOM 1482 C CA . ALA A 1 185 ? 7.514 14.483 4.945 1.00 74.25 185 ALA A CA 1
ATOM 1483 C C . ALA A 1 185 ? 8.825 13.912 4.404 1.00 74.25 185 ALA A C 1
ATOM 1485 O O . ALA A 1 185 ? 9.744 14.674 4.093 1.00 74.25 185 ALA A O 1
ATOM 1486 N N . ASP A 1 186 ? 8.883 12.596 4.249 1.00 74.69 186 ASP A N 1
ATOM 1487 C CA . ASP A 1 186 ? 10.013 11.883 3.661 1.00 74.69 186 ASP A CA 1
ATOM 1488 C C . ASP A 1 186 ? 9.576 11.027 2.460 1.00 74.69 186 ASP A C 1
ATOM 1490 O O . ASP A 1 186 ? 8.401 10.954 2.099 1.00 74.69 186 ASP A O 1
ATOM 1494 N N . ALA A 1 187 ? 10.529 10.375 1.794 1.00 70.75 187 ALA A N 1
ATOM 1495 C CA . ALA A 1 187 ? 10.250 9.569 0.603 1.00 70.75 187 ALA A CA 1
ATOM 1496 C C . ALA A 1 187 ? 9.252 8.408 0.831 1.00 70.75 187 ALA A C 1
ATOM 1498 O O . ALA A 1 187 ? 8.719 7.866 -0.146 1.00 70.75 187 ALA A O 1
ATOM 1499 N N . THR A 1 188 ? 8.993 8.003 2.079 1.00 76.81 188 THR A N 1
ATOM 1500 C CA . THR A 1 188 ? 7.999 6.972 2.417 1.00 76.81 188 THR A CA 1
ATOM 1501 C C . THR A 1 188 ? 6.563 7.500 2.353 1.00 76.81 188 THR A C 1
ATOM 1503 O O . THR A 1 188 ? 5.634 6.714 2.145 1.00 76.81 188 THR A O 1
ATOM 1506 N N . ASP A 1 189 ? 6.381 8.821 2.411 1.00 84.38 189 ASP A N 1
ATOM 1507 C CA . ASP A 1 189 ? 5.080 9.486 2.278 1.00 84.38 189 ASP A CA 1
ATOM 1508 C C . ASP A 1 189 ? 4.562 9.564 0.852 1.00 84.38 189 ASP A C 1
ATOM 1510 O O . ASP A 1 189 ? 3.367 9.789 0.634 1.00 84.38 189 ASP A O 1
ATOM 1514 N N . ASP A 1 190 ? 5.431 9.325 -0.127 1.00 89.44 190 ASP A N 1
ATOM 1515 C CA . ASP A 1 190 ? 5.016 9.090 -1.498 1.00 89.44 190 ASP A CA 1
ATOM 1516 C C . ASP A 1 190 ? 4.322 7.720 -1.597 1.00 89.44 190 ASP A C 1
ATOM 1518 O O . ASP A 1 190 ? 4.893 6.738 -2.066 1.00 89.44 190 ASP A O 1
ATOM 1522 N N . CYS A 1 191 ? 3.099 7.581 -1.097 1.00 92.50 191 CYS A N 1
ATOM 1523 C CA . CYS A 1 191 ? 2.379 6.313 -1.149 1.00 92.50 191 CYS A CA 1
ATOM 1524 C C . CYS A 1 191 ? 0.874 6.496 -1.322 1.00 92.50 191 CYS A C 1
ATOM 1526 O O . CYS A 1 191 ? 0.269 7.456 -0.855 1.00 92.50 191 CYS A O 1
ATOM 1528 N N . TYR A 1 192 ? 0.259 5.535 -2.007 1.00 96.25 192 TYR A N 1
ATOM 1529 C CA . TYR A 1 192 ? -1.180 5.335 -1.950 1.00 96.25 192 TYR A CA 1
ATOM 1530 C C . TYR A 1 192 ? -1.519 4.548 -0.689 1.00 96.25 192 TYR A C 1
ATOM 1532 O O . TYR A 1 192 ? -0.851 3.560 -0.371 1.00 96.25 192 TYR A O 1
ATOM 1540 N N . VAL A 1 193 ? -2.623 4.907 -0.038 1.00 95.81 193 VAL A N 1
ATOM 1541 C CA . VAL A 1 193 ? -3.259 4.021 0.940 1.00 95.81 193 VAL A CA 1
ATOM 1542 C C . VAL A 1 193 ? -4.268 3.171 0.187 1.00 95.81 193 VAL A C 1
ATOM 1544 O O . VAL A 1 193 ? -5.247 3.676 -0.371 1.00 95.81 193 VAL A O 1
ATOM 1547 N N . VAL A 1 194 ? -4.035 1.864 0.158 1.00 97.12 194 VAL A N 1
ATOM 1548 C CA . VAL A 1 194 ? -4.884 0.899 -0.545 1.00 97.12 194 VAL A CA 1
ATOM 1549 C C . VAL A 1 194 ? -5.457 -0.130 0.417 1.00 97.12 194 VAL A C 1
ATOM 1551 O O . VAL A 1 194 ? -4.813 -0.551 1.375 1.00 97.12 194 VAL A O 1
ATOM 1554 N N . ILE A 1 195 ? -6.683 -0.568 0.149 1.00 96.12 195 ILE A N 1
ATOM 1555 C CA . ILE A 1 195 ? -7.419 -1.517 0.984 1.00 96.12 195 ILE A CA 1
ATOM 1556 C C . ILE A 1 195 ? -7.562 -2.842 0.245 1.00 96.12 195 ILE A C 1
ATOM 1558 O O . ILE A 1 195 ? -7.977 -2.897 -0.915 1.00 96.12 195 ILE A O 1
ATOM 1562 N N . ASN A 1 196 ? -7.301 -3.938 0.949 1.00 92.62 196 ASN A N 1
ATOM 1563 C CA . ASN A 1 196 ? -7.701 -5.274 0.521 1.00 92.62 196 ASN A CA 1
ATOM 1564 C C . ASN A 1 196 ? -8.603 -5.911 1.576 1.00 92.62 196 ASN A C 1
ATOM 1566 O O . ASN A 1 196 ? -8.698 -5.462 2.718 1.00 92.62 196 ASN A O 1
ATOM 1570 N N . SER A 1 197 ? -9.311 -6.962 1.183 1.00 88.88 197 SER A N 1
ATOM 1571 C CA . SER A 1 197 ? -10.168 -7.728 2.067 1.00 88.88 197 SER A CA 1
ATOM 1572 C C . SER A 1 197 ? -10.276 -9.168 1.596 1.00 88.88 197 SER A C 1
ATOM 1574 O O . SER A 1 197 ? -10.415 -9.454 0.407 1.00 88.88 197 SER A O 1
ATOM 1576 N N . ASN A 1 198 ? -10.306 -10.094 2.550 1.00 85.06 198 ASN A N 1
ATOM 1577 C CA . ASN A 1 198 ? -10.656 -11.493 2.295 1.00 85.06 198 ASN A CA 1
ATOM 1578 C C . ASN A 1 198 ? -12.162 -11.771 2.488 1.00 85.06 198 ASN A C 1
ATOM 1580 O O . ASN A 1 198 ? -12.580 -12.926 2.492 1.00 85.06 198 ASN A O 1
ATOM 1584 N N . GLY A 1 199 ? -12.975 -10.726 2.675 1.00 79.56 199 GLY A N 1
ATOM 1585 C CA . GLY A 1 199 ? -14.411 -10.809 2.956 1.00 79.56 199 GLY A CA 1
ATOM 1586 C C . GLY A 1 199 ? -14.756 -10.969 4.440 1.00 79.56 199 GLY A C 1
ATOM 1587 O O . GLY A 1 199 ? -15.915 -10.803 4.803 1.00 79.56 199 GLY A O 1
ATOM 1588 N N . LYS A 1 200 ? -13.773 -11.253 5.304 1.00 78.69 200 LYS A N 1
ATOM 1589 C CA . LYS A 1 200 ? -13.940 -11.299 6.769 1.00 78.69 200 LYS A CA 1
ATOM 1590 C C . LYS A 1 200 ? -13.249 -10.137 7.471 1.00 78.69 200 LYS A C 1
ATOM 1592 O O . LYS A 1 200 ? -13.748 -9.647 8.477 1.00 78.69 200 LYS A O 1
ATOM 1597 N N . LYS A 1 201 ? -12.086 -9.735 6.965 1.00 81.38 201 LYS A N 1
ATOM 1598 C CA . LYS A 1 201 ? -11.280 -8.640 7.495 1.00 81.38 201 LYS A CA 1
ATOM 1599 C C . LYS A 1 201 ? -10.734 -7.822 6.332 1.00 81.38 201 LYS A C 1
ATOM 1601 O O . LYS A 1 201 ? -10.266 -8.406 5.352 1.00 81.38 201 LYS A O 1
ATOM 1606 N N . ALA A 1 202 ? -10.806 -6.503 6.470 1.00 87.12 202 ALA A N 1
ATOM 1607 C CA . ALA A 1 202 ? -10.098 -5.558 5.625 1.00 87.12 202 ALA A CA 1
ATOM 1608 C C . ALA A 1 202 ? -8.773 -5.159 6.285 1.00 87.12 202 ALA A C 1
ATOM 1610 O O . ALA A 1 202 ? -8.652 -5.176 7.515 1.00 87.12 202 ALA A O 1
ATOM 1611 N N . TRP A 1 203 ? -7.781 -4.833 5.474 1.00 87.69 203 TRP A N 1
ATOM 1612 C CA . TRP A 1 203 ? -6.532 -4.238 5.929 1.00 87.69 203 TRP A CA 1
ATOM 1613 C C . TRP A 1 203 ? -6.067 -3.216 4.903 1.00 87.69 203 TRP A C 1
ATOM 1615 O O . TRP A 1 203 ? -6.315 -3.373 3.703 1.00 87.69 203 TRP A O 1
ATOM 1625 N N . GLU A 1 204 ? -5.417 -2.176 5.403 1.00 92.50 204 GLU A N 1
ATOM 1626 C CA . GLU A 1 204 ? -4.746 -1.175 4.588 1.00 92.50 204 GLU A CA 1
ATOM 1627 C C . GLU A 1 204 ? -3.295 -1.578 4.332 1.00 92.50 204 GLU A C 1
ATOM 1629 O O . GLU A 1 204 ? -2.706 -2.410 5.033 1.00 92.50 204 GLU A O 1
ATOM 1634 N N . SER A 1 205 ? -2.722 -1.021 3.282 1.00 92.94 205 SER A N 1
ATOM 1635 C CA . SER A 1 205 ? -1.293 -1.064 3.007 1.00 92.94 205 SER A CA 1
ATOM 1636 C C . SER A 1 205 ? -0.903 0.247 2.347 1.00 92.94 205 SER A C 1
ATOM 1638 O O . SER A 1 205 ? -1.691 0.830 1.604 1.00 92.94 205 SER A O 1
ATOM 1640 N N . HIS A 1 206 ? 0.308 0.696 2.645 1.00 93.19 206 HIS A N 1
ATOM 1641 C CA . HIS A 1 206 ? 0.908 1.864 2.024 1.00 93.19 206 HIS A CA 1
ATOM 1642 C C . HIS A 1 206 ? 1.746 1.346 0.862 1.00 93.19 206 HIS A C 1
ATOM 1644 O O . HIS A 1 206 ? 2.659 0.546 1.070 1.00 93.19 206 HIS A O 1
ATOM 1650 N N . VAL A 1 207 ? 1.371 1.710 -0.360 1.00 94.69 207 VAL A N 1
ATOM 1651 C CA . VAL A 1 207 ? 1.978 1.166 -1.578 1.00 94.69 207 VAL A CA 1
ATOM 1652 C C . VAL A 1 207 ? 2.555 2.308 -2.399 1.00 94.69 207 VAL A C 1
ATOM 1654 O O . VAL A 1 207 ? 1.878 3.299 -2.673 1.00 94.69 207 VAL A O 1
ATOM 1657 N N . SER A 1 208 ? 3.820 2.162 -2.788 1.00 93.00 208 SER A N 1
ATOM 1658 C CA . SER A 1 208 ? 4.502 3.108 -3.668 1.00 93.00 208 SER A CA 1
ATOM 1659 C C . SER A 1 208 ? 3.741 3.258 -4.992 1.00 93.00 208 SER A C 1
ATOM 1661 O O . SER A 1 208 ? 3.284 2.258 -5.550 1.00 93.00 208 SER A O 1
ATOM 1663 N N . PRO A 1 209 ? 3.651 4.464 -5.573 1.00 94.12 209 PRO A N 1
ATOM 1664 C CA . PRO A 1 209 ? 3.158 4.659 -6.932 1.00 94.12 209 PRO A CA 1
ATOM 1665 C C . PRO A 1 209 ? 3.925 3.841 -7.980 1.00 94.12 209 PRO A C 1
ATOM 1667 O O . PRO A 1 209 ? 3.334 3.463 -8.993 1.00 94.12 209 PRO A O 1
ATOM 1670 N N . LEU A 1 210 ? 5.194 3.490 -7.710 1.00 94.31 210 LEU A N 1
ATOM 1671 C CA . LEU A 1 210 ? 5.997 2.600 -8.560 1.00 94.31 210 LEU A CA 1
ATOM 1672 C C . LEU A 1 210 ? 5.527 1.134 -8.531 1.00 94.31 210 LEU A C 1
ATOM 1674 O O . LEU A 1 210 ? 5.865 0.353 -9.421 1.00 94.31 210 LEU A O 1
ATOM 1678 N N . ASP A 1 211 ? 4.773 0.751 -7.501 1.00 96.06 211 ASP A N 1
ATOM 1679 C CA . ASP A 1 211 ? 4.226 -0.589 -7.273 1.00 96.06 211 ASP A CA 1
ATOM 1680 C C . ASP A 1 211 ? 2.724 -0.682 -7.619 1.00 96.06 211 ASP A C 1
ATOM 1682 O O . ASP A 1 211 ? 2.101 -1.722 -7.405 1.00 96.06 211 ASP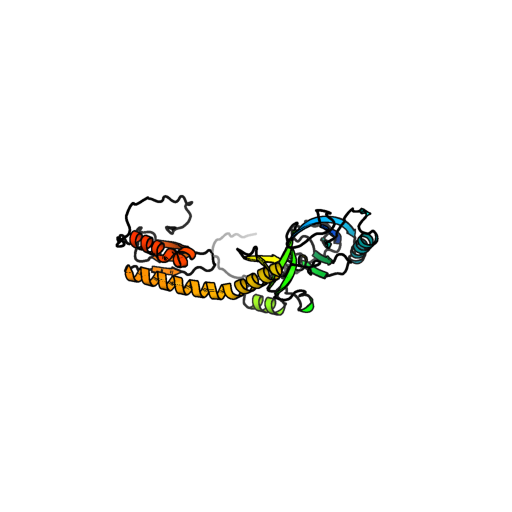 A O 1
ATOM 1686 N N . MET A 1 212 ? 2.129 0.385 -8.161 1.00 96.56 212 MET A N 1
ATOM 1687 C CA . MET A 1 212 ? 0.709 0.468 -8.518 1.00 96.56 212 MET A CA 1
ATOM 1688 C C . MET A 1 212 ? 0.504 0.365 -10.033 1.00 96.56 212 MET A C 1
ATOM 1690 O O . MET A 1 212 ? 1.179 1.034 -10.811 1.00 96.56 212 MET A O 1
ATOM 1694 N N . PHE A 1 213 ? -0.456 -0.435 -10.485 1.00 96.56 213 PHE A N 1
ATOM 1695 C CA . PHE A 1 213 ? -0.704 -0.677 -11.908 1.00 96.56 213 PHE A CA 1
ATOM 1696 C C . PHE A 1 213 ? -2.201 -0.771 -12.207 1.00 96.56 213 PHE A C 1
ATOM 1698 O O . PHE A 1 213 ? -3.012 -1.130 -11.349 1.00 96.56 213 PHE A O 1
ATOM 1705 N N . MET A 1 214 ? -2.574 -0.468 -13.452 1.00 94.81 214 MET A N 1
ATOM 1706 C CA . MET A 1 214 ? -3.922 -0.758 -13.937 1.00 94.81 214 MET A CA 1
ATOM 1707 C C . MET A 1 214 ? -4.158 -2.277 -13.947 1.00 94.81 214 MET A C 1
ATOM 1709 O O . MET A 1 214 ? -3.248 -3.029 -14.303 1.00 94.81 214 MET A O 1
ATOM 1713 N N . PRO A 1 215 ? -5.366 -2.754 -13.597 1.00 92.50 215 PRO A N 1
ATOM 1714 C CA . PRO A 1 215 ? -5.697 -4.165 -13.720 1.00 92.50 215 PRO A CA 1
ATOM 1715 C C . PRO A 1 215 ? -5.580 -4.650 -15.173 1.00 92.50 215 PRO A C 1
ATOM 1717 O O . PRO A 1 215 ? -6.339 -4.206 -16.035 1.00 92.50 215 PRO A O 1
ATOM 1720 N N . ARG A 1 216 ? -4.665 -5.586 -15.448 1.00 86.62 216 ARG A N 1
ATOM 1721 C CA . ARG A 1 216 ? -4.484 -6.189 -16.783 1.00 86.62 216 ARG A CA 1
ATOM 1722 C C . ARG A 1 216 ? -5.551 -7.212 -17.129 1.00 86.62 216 ARG A C 1
ATOM 1724 O O . ARG A 1 216 ? -5.895 -7.415 -18.291 1.00 86.62 216 ARG A O 1
ATOM 1731 N N . TYR A 1 217 ? -6.058 -7.903 -16.115 1.00 85.88 217 TYR A N 1
ATOM 1732 C CA . TYR A 1 217 ? -7.045 -8.958 -16.281 1.00 85.88 217 TYR A CA 1
ATOM 1733 C C . TYR A 1 217 ? -8.443 -8.443 -15.950 1.00 85.88 217 TYR A C 1
ATOM 1735 O O . TYR A 1 217 ? -8.641 -7.380 -15.367 1.00 85.88 217 TYR A O 1
ATOM 1743 N N . LYS A 1 218 ? -9.467 -9.216 -16.307 1.00 88.06 218 LYS A N 1
ATOM 1744 C CA . LYS A 1 218 ? -10.816 -8.950 -15.805 1.00 88.06 218 LYS A CA 1
ATOM 1745 C C . LYS A 1 218 ? -10.953 -9.552 -14.414 1.00 88.06 218 LYS A C 1
ATOM 1747 O O . LYS A 1 218 ? -10.690 -10.739 -14.221 1.00 88.06 218 LYS A O 1
ATOM 1752 N N . TYR A 1 219 ? -11.394 -8.755 -13.448 1.00 88.69 219 TYR A N 1
ATOM 1753 C CA . TYR A 1 219 ? -11.772 -9.251 -12.127 1.00 88.69 219 TYR A CA 1
ATOM 1754 C C . TYR A 1 219 ? -13.259 -9.581 -12.048 1.00 88.69 219 TYR A C 1
ATOM 1756 O O . TYR A 1 219 ? -14.092 -9.058 -12.784 1.00 88.69 219 TYR A O 1
ATOM 1764 N N . LEU A 1 220 ? -13.589 -10.495 -11.137 1.00 90.31 220 LEU A N 1
ATOM 1765 C CA . LEU A 1 220 ? -14.961 -10.933 -10.916 1.00 90.31 220 LEU A CA 1
ATOM 1766 C C . LEU A 1 220 ? -15.775 -9.830 -10.212 1.00 90.31 220 LEU A C 1
ATOM 1768 O O . LEU A 1 220 ? -15.248 -9.195 -9.294 1.00 90.31 220 LEU A O 1
ATOM 1772 N N . PRO A 1 221 ? -17.082 -9.684 -10.508 1.00 93.19 221 PRO A N 1
ATOM 1773 C CA . PRO A 1 221 ? -17.955 -8.727 -9.813 1.00 93.19 221 PRO A CA 1
ATOM 1774 C C . PRO A 1 221 ? -17.977 -8.907 -8.286 1.00 93.19 221 PRO A C 1
ATOM 1776 O O . PRO A 1 221 ? -18.148 -7.958 -7.526 1.00 93.19 221 PRO A O 1
ATOM 1779 N N . GLN A 1 222 ? -17.775 -10.140 -7.810 1.00 92.38 222 GLN A N 1
ATOM 1780 C CA . GLN A 1 222 ? -17.672 -10.435 -6.379 1.00 92.38 222 GLN A CA 1
ATOM 1781 C C . GLN A 1 222 ? -16.417 -9.818 -5.745 1.00 92.38 222 GLN A C 1
ATOM 1783 O O . GLN A 1 222 ? -16.485 -9.336 -4.613 1.00 92.38 222 GLN A O 1
ATOM 1788 N N . THR A 1 223 ? -15.291 -9.807 -6.466 1.00 91.31 223 THR A N 1
ATOM 1789 C CA . THR A 1 223 ? -14.044 -9.167 -6.025 1.00 91.31 223 THR A CA 1
ATOM 1790 C C . THR A 1 223 ? -14.243 -7.664 -5.895 1.00 91.31 223 THR A C 1
ATOM 1792 O O . THR A 1 223 ? -13.906 -7.097 -4.858 1.00 91.31 223 THR A O 1
ATOM 1795 N N . GLU A 1 224 ? -14.861 -7.041 -6.897 1.00 93.94 224 GLU A N 1
ATOM 1796 C CA . GLU A 1 224 ? -15.190 -5.616 -6.872 1.00 93.94 224 GLU A CA 1
ATOM 1797 C C . GLU A 1 224 ? -16.100 -5.270 -5.693 1.00 93.94 224 GLU A C 1
ATOM 1799 O O . GLU A 1 224 ? -15.759 -4.413 -4.878 1.00 93.94 224 GLU A O 1
ATOM 1804 N N . LYS A 1 225 ? -17.227 -5.982 -5.547 1.00 95.12 225 LYS A N 1
ATOM 1805 C CA . LYS A 1 225 ? -18.166 -5.770 -4.438 1.00 95.12 225 LYS A CA 1
ATOM 1806 C C . LYS A 1 225 ? -17.451 -5.838 -3.089 1.00 95.12 225 LYS A C 1
ATOM 1808 O O . LYS A 1 225 ? -17.639 -4.961 -2.253 1.00 95.12 225 LYS A O 1
ATOM 1813 N N . ARG A 1 226 ? -16.607 -6.856 -2.892 1.00 94.81 226 ARG A N 1
ATOM 1814 C CA . ARG A 1 226 ? -15.829 -7.047 -1.661 1.00 94.81 226 ARG A CA 1
ATOM 1815 C C . ARG A 1 226 ? -14.898 -5.866 -1.378 1.00 94.81 226 ARG A C 1
ATOM 1817 O O . ARG A 1 226 ? -14.866 -5.398 -0.243 1.00 94.81 226 ARG A O 1
ATOM 1824 N N . LEU A 1 227 ? -14.153 -5.397 -2.379 1.00 95.69 227 LEU A N 1
ATOM 1825 C CA . LEU A 1 227 ? -13.234 -4.266 -2.225 1.00 95.69 227 LEU A CA 1
ATOM 1826 C C . LEU A 1 227 ? -13.991 -2.962 -1.948 1.00 95.69 227 LEU A C 1
ATOM 1828 O O . LEU A 1 227 ? -13.650 -2.242 -1.014 1.00 95.69 227 LEU A O 1
ATOM 1832 N N . ARG A 1 228 ? -15.087 -2.699 -2.665 1.00 95.94 228 ARG A N 1
ATOM 1833 C CA . ARG A 1 228 ? -15.930 -1.518 -2.422 1.00 95.94 228 ARG A CA 1
ATOM 1834 C C . ARG A 1 228 ? -16.557 -1.521 -1.027 1.00 95.94 228 ARG A C 1
ATOM 1836 O O . ARG A 1 228 ? -16.591 -0.482 -0.376 1.00 95.94 228 ARG A O 1
ATOM 1843 N N . THR A 1 229 ? -17.009 -2.677 -0.533 1.00 94.81 229 THR A N 1
ATOM 1844 C CA . THR A 1 229 ? -17.475 -2.807 0.858 1.00 94.81 229 THR A CA 1
ATOM 1845 C C . THR A 1 229 ? -16.356 -2.510 1.856 1.00 94.81 229 THR A C 1
ATOM 1847 O O . THR A 1 229 ? -16.600 -1.823 2.842 1.00 94.81 229 THR A O 1
ATOM 1850 N N . ALA A 1 230 ? -15.132 -2.978 1.595 1.00 93.69 230 ALA A N 1
ATOM 1851 C CA . ALA A 1 230 ? -13.985 -2.697 2.454 1.00 93.69 230 ALA A CA 1
ATOM 1852 C C . ALA A 1 230 ? -13.635 -1.197 2.489 1.00 93.69 230 ALA A C 1
ATOM 1854 O O . ALA A 1 230 ? -13.391 -0.660 3.564 1.00 93.69 230 ALA A O 1
ATOM 1855 N N . LEU A 1 231 ? -13.691 -0.504 1.346 1.00 95.31 231 LEU A N 1
ATOM 1856 C CA . LEU A 1 231 ? -13.498 0.949 1.280 1.00 95.31 231 LEU A CA 1
ATOM 1857 C C . LEU A 1 231 ? -14.579 1.718 2.061 1.00 95.31 231 LEU A C 1
ATOM 1859 O O . LEU A 1 231 ? -14.277 2.685 2.757 1.00 95.31 231 LEU A O 1
ATOM 1863 N N . ALA A 1 232 ? -15.842 1.293 1.966 1.00 92.56 232 ALA A N 1
ATOM 1864 C CA . ALA A 1 232 ? -16.931 1.907 2.725 1.00 92.56 232 ALA A CA 1
ATOM 1865 C C . ALA A 1 232 ? -16.751 1.732 4.246 1.00 92.56 232 ALA A C 1
ATOM 1867 O O . ALA A 1 232 ? -16.955 2.681 5.006 1.00 92.56 232 ALA A O 1
ATOM 1868 N N . ASP A 1 233 ? -16.326 0.544 4.692 1.00 88.75 233 ASP A N 1
ATOM 1869 C CA . ASP A 1 233 ? -15.992 0.293 6.100 1.00 88.75 233 ASP A CA 1
ATOM 1870 C C . ASP A 1 233 ? -14.810 1.167 6.549 1.00 88.75 233 ASP A C 1
ATOM 1872 O O . ASP A 1 233 ? -14.918 1.848 7.564 1.00 88.75 233 ASP A O 1
ATOM 1876 N N . TYR A 1 234 ? -13.740 1.253 5.749 1.00 89.31 234 TYR A N 1
ATOM 1877 C CA . TYR A 1 234 ? -12.583 2.113 6.030 1.00 89.31 234 TYR A CA 1
ATOM 1878 C C . TYR A 1 234 ? -12.983 3.579 6.249 1.00 89.31 234 TYR A C 1
ATOM 1880 O O . TYR A 1 234 ? -12.644 4.167 7.272 1.00 89.31 234 TYR A O 1
ATOM 1888 N N . ARG A 1 235 ? -13.789 4.153 5.348 1.00 88.62 235 ARG A N 1
ATOM 1889 C CA . ARG A 1 235 ? -14.228 5.559 5.442 1.00 88.62 235 ARG A CA 1
ATOM 1890 C C . ARG A 1 235 ? -15.104 5.850 6.657 1.00 88.62 235 ARG A C 1
ATOM 1892 O O . ARG A 1 235 ? -15.071 6.951 7.195 1.00 88.62 235 ARG A O 1
ATOM 1899 N N . THR A 1 236 ? -15.914 4.883 7.080 1.00 87.88 236 THR A N 1
ATOM 1900 C CA . THR A 1 236 ? -16.805 5.048 8.241 1.00 87.88 236 THR A CA 1
ATOM 1901 C C . THR A 1 236 ? -16.125 4.691 9.561 1.00 87.88 236 THR A C 1
ATOM 1903 O O . THR A 1 236 ? -16.640 5.033 10.628 1.00 87.88 236 THR A O 1
ATOM 1906 N N . ARG A 1 237 ? -14.949 4.053 9.508 1.00 84.25 237 ARG A N 1
ATOM 1907 C CA . ARG A 1 237 ? -14.211 3.563 10.672 1.00 84.25 237 ARG A CA 1
ATOM 1908 C C . ARG A 1 237 ? -13.896 4.667 11.684 1.00 84.25 237 ARG A C 1
ATOM 1910 O O . ARG A 1 237 ? -14.266 4.456 12.833 1.00 84.25 237 ARG A O 1
ATOM 1917 N N . PRO A 1 238 ? -13.324 5.840 11.343 1.00 84.94 238 PRO A N 1
ATOM 1918 C CA . PRO A 1 238 ? -13.012 6.860 12.351 1.00 84.94 238 PRO A CA 1
ATOM 1919 C C . PRO A 1 238 ? -14.246 7.319 13.136 1.00 84.94 238 PRO A C 1
ATOM 1921 O O . PRO A 1 238 ? -14.220 7.377 14.363 1.00 84.94 238 PRO A O 1
ATOM 1924 N N . VAL A 1 239 ? -15.361 7.550 12.433 1.00 84.69 239 VAL A N 1
ATOM 1925 C CA . VAL A 1 239 ? -16.639 7.938 13.048 1.00 84.69 239 VAL A CA 1
ATOM 1926 C C . VAL A 1 239 ? -17.174 6.817 13.937 1.00 84.69 239 VAL A C 1
ATOM 1928 O O . VAL A 1 239 ? -17.577 7.072 15.070 1.00 84.69 239 VAL A O 1
ATOM 1931 N N . ARG A 1 240 ? -17.130 5.562 13.468 1.00 85.12 240 ARG A N 1
ATOM 1932 C CA . ARG A 1 240 ? -17.523 4.399 14.273 1.00 85.12 240 ARG A CA 1
ATOM 1933 C C . ARG A 1 240 ? -16.687 4.299 15.548 1.00 85.12 240 ARG A C 1
ATOM 1935 O O . ARG A 1 240 ? -17.260 4.152 16.620 1.00 85.12 240 ARG A O 1
ATOM 1942 N N . LEU A 1 241 ? -15.360 4.405 15.447 1.00 85.81 241 LEU A N 1
ATOM 1943 C CA . LEU A 1 241 ? -14.464 4.317 16.603 1.00 85.81 241 LEU A CA 1
ATOM 1944 C C . LEU A 1 241 ? -14.702 5.468 17.590 1.00 85.81 241 LEU A C 1
ATOM 1946 O O . LEU A 1 241 ? -14.660 5.230 18.792 1.00 85.81 241 LEU A O 1
ATOM 1950 N N . ALA A 1 242 ? -15.000 6.678 17.110 1.00 85.81 242 ALA A N 1
ATOM 1951 C CA . ALA A 1 242 ? -15.359 7.806 17.969 1.00 85.81 242 ALA A CA 1
ATOM 1952 C C . ALA A 1 242 ? -16.669 7.547 18.736 1.00 85.81 242 ALA A C 1
ATOM 1954 O O . ALA A 1 242 ? -16.723 7.745 19.948 1.00 85.81 242 ALA A O 1
ATOM 1955 N N . ILE A 1 243 ? -17.702 7.034 18.057 1.00 86.69 243 ILE A N 1
ATOM 1956 C CA . ILE A 1 243 ? -18.979 6.664 18.691 1.00 86.69 243 ILE A CA 1
ATOM 1957 C C . ILE A 1 243 ? -18.775 5.544 19.720 1.00 86.69 243 ILE A C 1
ATOM 1959 O O . ILE A 1 243 ? -19.295 5.627 20.833 1.00 86.69 243 ILE A O 1
ATOM 1963 N N . GLU A 1 244 ? -18.011 4.505 19.373 1.00 87.88 244 GLU A N 1
ATOM 1964 C CA . GLU A 1 244 ? -17.667 3.416 20.295 1.00 87.88 244 GLU A CA 1
ATOM 1965 C C . GLU A 1 244 ? -16.902 3.939 21.513 1.00 87.88 244 GLU A C 1
ATOM 1967 O O . GLU A 1 244 ? -17.211 3.546 22.635 1.00 87.88 244 GLU A O 1
ATOM 1972 N N . ASN A 1 245 ? -15.949 4.853 21.309 1.00 89.00 245 ASN A N 1
ATOM 1973 C CA . ASN A 1 245 ? -15.178 5.471 22.381 1.00 89.00 245 ASN A CA 1
ATOM 1974 C C . ASN A 1 245 ? -16.078 6.195 23.384 1.00 89.00 245 ASN A C 1
ATOM 1976 O O . ASN A 1 245 ? -16.005 5.876 24.571 1.00 89.00 245 ASN A O 1
ATOM 1980 N N . ILE A 1 246 ? -16.957 7.075 22.896 1.00 90.31 246 ILE A N 1
ATOM 1981 C CA . ILE A 1 246 ? -17.928 7.815 23.717 1.00 90.31 246 ILE A CA 1
ATOM 1982 C C . ILE A 1 246 ? -18.850 6.842 24.459 1.00 90.31 246 ILE A C 1
ATOM 1984 O O . ILE A 1 246 ? -18.971 6.908 25.679 1.00 90.31 246 ILE A O 1
ATOM 1988 N N . THR A 1 247 ? -19.438 5.882 23.740 1.00 92.06 247 THR A N 1
ATOM 1989 C CA . THR A 1 247 ? -20.372 4.903 24.320 1.00 92.06 247 THR A CA 1
ATOM 1990 C C . THR A 1 247 ? -19.704 4.076 25.420 1.00 92.06 247 THR A C 1
ATOM 1992 O O . THR A 1 247 ? -20.275 3.873 26.491 1.00 92.06 247 THR A O 1
ATOM 1995 N N . GLY A 1 248 ? -18.492 3.577 25.171 1.00 92.12 248 GLY A N 1
ATOM 1996 C CA . GLY A 1 248 ? -17.769 2.773 26.149 1.00 92.12 248 GLY A CA 1
ATOM 1997 C C . GLY A 1 248 ? -17.313 3.587 27.359 1.00 92.12 248 GLY A C 1
ATOM 1998 O O . GLY A 1 248 ? -17.347 3.071 28.474 1.00 92.12 248 GLY A O 1
ATOM 1999 N N . GLU A 1 249 ? -16.956 4.862 27.177 1.00 93.94 249 GLU A N 1
ATOM 2000 C CA . GLU A 1 249 ? -16.670 5.767 28.293 1.00 93.94 249 GLU A CA 1
ATOM 2001 C C . GLU A 1 249 ? -17.911 5.976 29.172 1.00 93.94 249 GLU A C 1
ATOM 2003 O O . GLU A 1 249 ? -17.823 5.819 30.388 1.00 93.94 249 GLU A O 1
ATOM 2008 N N . GLU A 1 250 ? -19.075 6.262 28.582 1.00 93.88 250 GLU A N 1
ATOM 2009 C CA . GLU A 1 250 ? -20.340 6.419 29.317 1.00 93.88 250 GLU A CA 1
ATOM 2010 C C . GLU A 1 250 ? -20.726 5.146 30.085 1.00 93.88 250 GLU A C 1
ATOM 2012 O O . GLU A 1 250 ? -21.106 5.211 31.256 1.00 93.88 250 GLU A O 1
ATOM 2017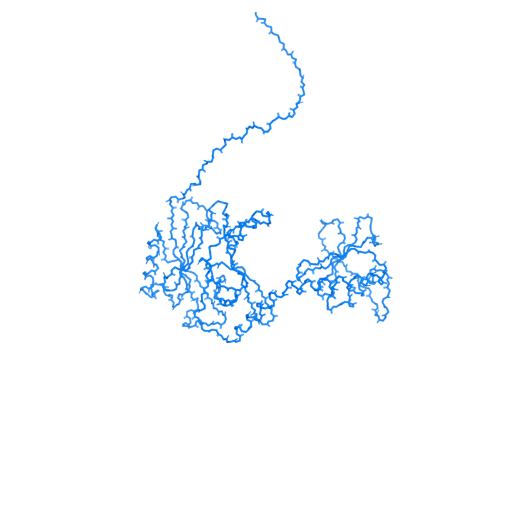 N N . GLN A 1 251 ? -20.575 3.973 29.462 1.00 93.44 251 GLN A N 1
ATOM 2018 C CA . GLN A 1 251 ? -20.825 2.683 30.113 1.00 93.44 251 GLN A CA 1
ATOM 2019 C C . GLN A 1 251 ? -19.897 2.446 31.308 1.00 93.44 251 GLN A C 1
ATOM 2021 O O . GLN A 1 251 ? -20.339 1.955 32.350 1.00 93.44 251 GLN A O 1
ATOM 2026 N N . LEU A 1 252 ? -18.613 2.778 31.167 1.00 93.75 252 LEU A N 1
ATOM 2027 C CA . LEU A 1 252 ? -17.639 2.654 32.247 1.00 93.75 252 LEU A CA 1
ATOM 2028 C C . LEU A 1 252 ? -17.937 3.642 33.379 1.00 93.75 252 LEU A C 1
ATOM 2030 O O . LEU A 1 252 ? -17.938 3.217 34.532 1.00 93.75 252 LEU A O 1
ATOM 2034 N N . LYS A 1 253 ? -18.266 4.905 33.069 1.00 93.81 253 LYS A N 1
ATOM 2035 C CA . LYS A 1 253 ? -18.700 5.903 34.066 1.00 93.81 253 LYS A CA 1
ATOM 2036 C C . LYS A 1 253 ? -19.895 5.404 34.866 1.00 93.81 253 LYS A C 1
ATOM 2038 O O . LYS A 1 253 ? -19.822 5.374 36.087 1.00 93.81 253 LYS A O 1
ATOM 2043 N N . GLY A 1 254 ? -20.931 4.894 34.197 1.00 93.00 254 GLY A N 1
ATOM 2044 C CA . GLY A 1 254 ? -22.103 4.341 34.878 1.00 93.00 254 GLY A CA 1
ATOM 2045 C C . GLY A 1 254 ? -21.757 3.211 35.857 1.00 93.00 254 GLY A C 1
ATOM 2046 O O . GLY A 1 254 ? -22.259 3.191 36.977 1.00 93.00 254 GLY A O 1
ATOM 2047 N N . ILE A 1 255 ? -20.856 2.293 35.483 1.00 90.56 255 ILE A N 1
ATOM 2048 C CA . ILE A 1 255 ? -20.407 1.214 36.384 1.00 90.56 255 ILE A CA 1
ATOM 2049 C C . ILE A 1 255 ? -19.587 1.763 37.560 1.00 90.56 255 ILE A C 1
ATOM 2051 O O . ILE A 1 255 ? -19.725 1.275 38.683 1.00 90.56 255 ILE A O 1
ATOM 2055 N N . LEU A 1 256 ? -18.713 2.739 37.313 1.00 90.44 256 LEU A N 1
ATOM 2056 C CA . LEU A 1 256 ? -17.899 3.368 38.354 1.00 90.44 256 LEU A CA 1
ATOM 2057 C C . LEU A 1 256 ? -18.775 4.128 39.360 1.00 90.44 256 LEU A C 1
ATOM 2059 O O . LEU A 1 256 ? -18.587 3.950 40.564 1.00 90.44 256 LEU A O 1
ATOM 2063 N N . ASP A 1 257 ? -19.780 4.864 38.882 1.00 90.75 257 ASP A N 1
ATOM 2064 C CA . ASP A 1 257 ? -20.757 5.586 39.704 1.00 90.75 257 ASP A CA 1
ATOM 2065 C C . ASP A 1 257 ? -21.585 4.624 40.569 1.00 90.75 257 ASP A C 1
ATOM 2067 O O . ASP A 1 257 ? -21.708 4.822 41.779 1.00 90.75 257 ASP A O 1
ATOM 2071 N N . GLU A 1 258 ? -22.083 3.523 39.992 1.00 88.56 258 GLU A N 1
ATOM 2072 C CA . GLU A 1 258 ? -22.768 2.454 40.741 1.00 88.56 258 GLU A CA 1
ATOM 2073 C C . GLU A 1 258 ? -21.893 1.867 41.862 1.00 88.56 258 GLU A C 1
ATOM 2075 O O . GLU A 1 258 ? -22.382 1.458 42.923 1.00 88.56 258 GLU A O 1
ATOM 2080 N N . LEU A 1 259 ? -20.584 1.790 41.625 1.00 84.94 259 LEU A N 1
ATOM 2081 C CA . LEU A 1 259 ? -19.611 1.283 42.583 1.00 84.94 259 LEU A CA 1
ATOM 2082 C C . LEU A 1 259 ? -19.131 2.347 43.576 1.00 84.94 259 LEU A C 1
ATOM 2084 O O . LEU A 1 259 ? -18.562 1.980 44.607 1.00 84.94 259 LEU A O 1
ATOM 2088 N N . GLY A 1 260 ? -19.393 3.629 43.321 1.00 86.62 260 GLY A N 1
ATOM 2089 C CA . GLY A 1 260 ? -18.827 4.743 44.079 1.00 86.62 260 GLY A CA 1
ATOM 2090 C C . GLY A 1 260 ? -17.301 4.816 43.966 1.00 86.62 260 GLY A C 1
ATOM 2091 O O . GLY A 1 260 ? -16.639 5.139 44.950 1.00 86.62 260 GLY A O 1
ATOM 2092 N N . ILE A 1 261 ? -16.742 4.445 42.810 1.00 85.25 261 ILE A N 1
ATOM 2093 C CA . ILE A 1 261 ? -15.303 4.521 42.527 1.00 85.25 261 ILE A CA 1
ATOM 2094 C C . ILE A 1 261 ? -15.028 5.805 41.753 1.00 85.25 261 ILE A C 1
ATOM 2096 O O . ILE A 1 261 ? -15.545 5.992 40.656 1.00 85.25 261 ILE A O 1
ATOM 2100 N N . THR A 1 262 ? -14.140 6.645 42.278 1.00 87.00 262 THR A N 1
ATOM 2101 C CA . THR A 1 262 ? -13.618 7.796 41.533 1.00 87.00 262 THR A CA 1
ATOM 2102 C C . THR A 1 262 ? -12.435 7.352 40.678 1.00 87.00 262 THR A C 1
ATOM 2104 O O . THR A 1 262 ? -11.431 6.875 41.224 1.00 87.00 262 THR A O 1
ATOM 2107 N N . ALA A 1 263 ? -12.562 7.505 39.359 1.00 88.44 263 ALA A N 1
ATOM 2108 C CA . ALA A 1 263 ? -11.505 7.246 38.387 1.00 88.44 263 ALA A CA 1
ATOM 2109 C C . ALA A 1 263 ? -11.619 8.182 37.177 1.00 88.44 263 ALA A C 1
ATOM 2111 O O . ALA A 1 263 ? -12.728 8.538 36.771 1.00 88.44 263 ALA A O 1
ATOM 2112 N N . SER A 1 264 ? -10.485 8.533 36.570 1.00 91.00 264 SER A N 1
ATOM 2113 C CA . SER A 1 264 ? -10.466 9.126 35.230 1.00 91.00 264 SER A CA 1
ATOM 2114 C C . SER A 1 264 ? -10.376 8.034 34.161 1.00 91.00 264 SER A C 1
ATOM 2116 O O . SER A 1 264 ? -9.866 6.939 34.412 1.00 91.00 264 SER A O 1
ATOM 2118 N N . ILE A 1 265 ? -10.938 8.310 32.983 1.00 93.06 265 ILE A N 1
ATOM 2119 C CA . ILE A 1 265 ? -10.997 7.365 31.865 1.00 93.06 265 ILE A CA 1
ATOM 2120 C C . ILE A 1 265 ? -10.223 7.959 30.699 1.00 93.06 265 ILE A C 1
ATOM 2122 O O . ILE A 1 265 ? -10.628 8.975 30.139 1.00 93.06 265 ILE A O 1
ATOM 2126 N N . GLU A 1 266 ? -9.147 7.297 30.297 1.00 92.12 266 GLU A N 1
ATOM 2127 C CA . GLU A 1 266 ? -8.479 7.600 29.037 1.00 92.12 266 GLU A CA 1
ATOM 2128 C C . GLU A 1 266 ? -9.068 6.729 27.931 1.00 92.12 266 GLU A C 1
ATOM 2130 O O . GLU A 1 266 ? -9.105 5.495 28.029 1.00 92.12 266 GLU A O 1
ATOM 2135 N N . GLN A 1 267 ? -9.542 7.377 26.868 1.00 88.50 267 GLN A N 1
ATOM 2136 C CA . GLN A 1 267 ? -10.098 6.678 25.721 1.00 88.50 267 GLN A CA 1
ATOM 2137 C C . GLN A 1 267 ? -8.996 6.031 24.864 1.00 88.50 267 GLN A C 1
ATOM 2139 O O . GLN A 1 267 ? -7.925 6.608 24.663 1.00 88.50 267 GLN A O 1
ATOM 2144 N N . PRO A 1 268 ? -9.271 4.861 24.268 1.00 87.12 268 PRO A N 1
ATOM 2145 C CA . PRO A 1 268 ? -8.355 4.228 23.336 1.00 87.12 268 PRO A CA 1
ATOM 2146 C C . PRO A 1 268 ? -8.217 5.038 22.042 1.00 87.12 268 PRO A C 1
ATOM 2148 O O . PRO A 1 268 ? -9.217 5.371 21.402 1.00 87.12 268 PRO A O 1
ATOM 2151 N N . LEU A 1 269 ? -6.975 5.256 21.605 1.00 75.94 269 LEU A N 1
ATOM 2152 C CA . LEU A 1 269 ? -6.664 5.945 20.346 1.00 75.94 269 LEU A CA 1
ATOM 2153 C C . LEU A 1 269 ? -6.983 5.092 19.103 1.00 75.94 269 LEU A C 1
ATOM 2155 O O . LEU A 1 269 ? -7.446 5.617 18.097 1.00 75.94 269 LEU A O 1
ATOM 2159 N N . TRP A 1 270 ? -6.811 3.765 19.181 1.00 74.31 270 TRP A N 1
ATOM 2160 C CA . TRP A 1 270 ? -6.945 2.852 18.032 1.00 74.31 270 TRP A CA 1
ATOM 2161 C C . TRP A 1 270 ? -7.844 1.640 18.327 1.00 74.31 270 TRP A C 1
ATOM 2163 O O . TRP A 1 270 ? -8.107 1.307 19.479 1.00 74.31 270 TRP A O 1
ATOM 2173 N N . GLU A 1 271 ? -8.305 0.937 17.284 1.00 64.81 271 GLU A N 1
ATOM 2174 C CA . GLU A 1 271 ? -9.288 -0.169 17.373 1.00 64.81 271 GLU A CA 1
ATOM 2175 C C . GLU A 1 271 ? -8.846 -1.361 18.246 1.00 64.81 271 GLU A C 1
ATOM 2177 O O . GLU A 1 271 ? -9.683 -2.104 18.759 1.00 64.81 271 GLU A O 1
ATOM 2182 N N . GLY A 1 272 ? -7.538 -1.525 18.464 1.00 67.69 272 GLY A N 1
ATOM 2183 C CA . GLY A 1 272 ? -6.970 -2.545 19.351 1.00 67.69 272 GLY A CA 1
ATOM 2184 C C . GLY A 1 272 ? -6.666 -2.074 20.776 1.00 67.69 272 GLY A C 1
ATOM 2185 O O . GLY A 1 272 ? -6.277 -2.900 21.599 1.00 67.69 272 GLY A O 1
ATOM 2186 N N . HIS A 1 273 ? -6.809 -0.780 21.071 1.00 83.12 273 HIS A N 1
ATOM 2187 C CA . HIS A 1 273 ? -6.373 -0.204 22.342 1.00 83.12 273 HIS A CA 1
ATOM 2188 C C . HIS A 1 273 ? -7.370 -0.462 23.483 1.00 83.12 273 HIS A C 1
ATOM 2190 O O . HIS A 1 273 ? -8.532 -0.845 23.293 1.00 83.12 273 HIS A O 1
ATOM 2196 N N . CYS A 1 274 ? -6.873 -0.253 24.697 1.00 88.25 274 CYS A N 1
ATOM 2197 C CA . CYS A 1 274 ? -7.632 -0.344 25.933 1.00 88.25 274 CYS A CA 1
ATOM 2198 C C . CYS A 1 274 ? -8.138 1.034 26.364 1.00 88.25 274 CYS A C 1
ATOM 2200 O O . CYS A 1 274 ? -7.488 2.044 26.106 1.00 88.25 274 CYS A O 1
ATOM 2202 N N . TYR A 1 275 ? -9.269 1.053 27.064 1.00 91.31 275 TYR A N 1
ATOM 2203 C CA . TYR A 1 275 ? -9.564 2.139 27.991 1.00 91.31 275 TYR A CA 1
ATOM 2204 C C . TYR A 1 275 ? -8.643 1.994 29.194 1.00 91.31 275 TYR A C 1
ATOM 2206 O O . TYR A 1 275 ? -8.526 0.882 29.717 1.00 91.31 275 TYR A O 1
ATOM 2214 N N . ASN A 1 276 ? -8.037 3.084 29.648 1.00 90.56 276 ASN A N 1
ATOM 2215 C CA . ASN A 1 276 ? -7.307 3.085 30.911 1.00 90.56 276 ASN A CA 1
ATOM 2216 C C . ASN A 1 276 ? -8.160 3.768 31.971 1.00 90.56 276 ASN A C 1
ATOM 2218 O O . ASN A 1 276 ? -8.537 4.928 31.824 1.00 90.56 276 ASN A O 1
ATOM 2222 N N . LEU A 1 277 ? -8.479 3.028 33.028 1.00 90.62 277 LEU A N 1
ATOM 2223 C CA . LEU A 1 277 ? -9.094 3.583 34.224 1.00 90.62 277 LEU A CA 1
ATOM 2224 C C . LEU A 1 277 ? -7.988 3.927 35.210 1.00 90.62 277 LEU A C 1
ATOM 2226 O O . LEU A 1 277 ? -7.304 3.022 35.689 1.00 90.62 277 LEU A O 1
ATOM 2230 N N . ILE A 1 278 ? -7.832 5.208 35.514 1.00 89.12 278 ILE A N 1
ATOM 2231 C CA . ILE A 1 278 ? -6.868 5.701 36.496 1.00 89.12 278 ILE A CA 1
ATOM 2232 C C . ILE A 1 278 ? -7.649 5.963 37.781 1.00 89.12 278 ILE A C 1
ATOM 2234 O O . ILE A 1 278 ? -8.402 6.932 37.884 1.00 89.12 278 ILE A O 1
ATOM 2238 N N . MET A 1 279 ? -7.543 5.036 38.729 1.00 83.69 279 MET A N 1
ATOM 2239 C CA . MET A 1 279 ? -8.303 5.051 39.977 1.00 83.69 279 MET A CA 1
ATOM 2240 C C . MET A 1 279 ? -7.514 5.773 41.072 1.00 83.69 279 MET A C 1
ATOM 2242 O O . MET A 1 279 ? -6.542 5.235 41.603 1.00 83.69 279 MET A O 1
ATOM 2246 N N . ASP A 1 280 ? -7.980 6.960 41.458 1.00 71.50 280 ASP A N 1
ATOM 2247 C CA . ASP A 1 280 ? -7.364 7.762 42.528 1.00 71.50 280 ASP A CA 1
ATOM 2248 C C . ASP A 1 280 ? -7.786 7.298 43.932 1.00 71.50 280 ASP A C 1
ATOM 2250 O O . ASP A 1 280 ? -7.080 7.501 44.920 1.00 71.50 280 ASP A O 1
ATOM 2254 N N . SER A 1 281 ? -8.967 6.677 44.016 1.00 63.72 281 SER A N 1
ATOM 2255 C CA . SER A 1 281 ? -9.641 6.299 45.267 1.00 63.72 281 SER A CA 1
ATOM 2256 C C . SER A 1 281 ? -9.226 4.931 45.818 1.00 63.72 281 SER A C 1
ATOM 2258 O O . SER A 1 281 ? -9.422 4.649 46.999 1.00 63.72 281 SER A O 1
ATOM 2260 N N . LEU A 1 282 ? -8.628 4.085 44.979 1.00 60.06 282 LEU A N 1
ATOM 2261 C CA . LEU A 1 282 ? -8.127 2.765 45.343 1.00 60.06 282 LEU A CA 1
ATOM 2262 C C . LEU A 1 282 ? -6.601 2.824 45.293 1.00 60.06 282 LEU A C 1
ATOM 2264 O O . LEU A 1 282 ? -6.000 2.528 44.265 1.00 60.06 282 LEU A O 1
ATOM 2268 N N . LYS A 1 283 ? -5.982 3.227 46.408 1.00 56.53 283 LYS A N 1
ATOM 2269 C CA . LYS A 1 283 ? -4.533 3.124 46.628 1.00 56.53 283 LYS A CA 1
ATOM 2270 C C . LYS A 1 283 ? -4.231 1.841 47.405 1.00 56.53 283 LYS A C 1
ATOM 2272 O O . LYS A 1 283 ? -4.262 1.866 48.633 1.00 56.53 283 LYS A O 1
ATOM 2277 N N . PRO A 1 284 ? -3.984 0.699 46.742 1.00 51.00 284 PRO A N 1
ATOM 2278 C CA . PRO A 1 284 ? -3.523 -0.491 47.446 1.00 51.00 284 PRO A CA 1
ATOM 2279 C C . PRO A 1 284 ? -2.060 -0.371 47.916 1.00 51.00 284 PRO A C 1
ATOM 2281 O O . PRO A 1 284 ? -1.663 -1.141 48.785 1.00 51.00 284 PRO A O 1
ATOM 2284 N N . PHE A 1 285 ? -1.279 0.583 47.385 1.00 52.41 285 PHE A N 1
ATOM 2285 C CA . PHE A 1 285 ? 0.141 0.788 47.699 1.00 52.41 285 PHE A CA 1
ATOM 2286 C C . PHE A 1 285 ? 0.492 2.287 47.736 1.00 52.41 285 PHE A C 1
ATOM 2288 O O . PHE A 1 285 ? -0.152 3.086 47.053 1.00 52.41 285 PHE A O 1
ATOM 2295 N N . ASP A 1 286 ? 1.511 2.663 48.515 1.00 54.56 286 ASP A N 1
ATOM 2296 C CA . ASP A 1 286 ? 1.942 4.057 48.743 1.00 54.56 286 ASP A CA 1
ATOM 2297 C C . ASP A 1 286 ? 2.506 4.772 47.485 1.00 54.56 286 ASP A C 1
ATOM 2299 O O . ASP A 1 286 ? 2.719 5.983 47.513 1.00 54.56 286 ASP A O 1
ATOM 2303 N N . ASP A 1 287 ? 2.669 4.063 46.359 1.00 59.41 287 ASP A N 1
ATOM 2304 C CA . ASP A 1 287 ? 3.490 4.494 45.214 1.00 59.41 287 ASP A CA 1
ATOM 2305 C C . ASP A 1 287 ? 2.731 5.002 43.964 1.00 59.41 287 ASP A C 1
ATOM 2307 O O . ASP A 1 287 ? 3.353 5.234 42.928 1.00 59.41 287 ASP A O 1
ATOM 2311 N N . GLY A 1 288 ? 1.410 5.231 44.007 1.00 63.47 288 GLY A N 1
ATOM 2312 C CA . GLY A 1 288 ? 0.711 5.930 42.908 1.00 63.47 288 GLY A CA 1
ATOM 2313 C C . GLY A 1 288 ? -0.705 5.445 42.575 1.00 63.47 288 GLY A C 1
ATOM 2314 O O . GLY A 1 288 ? -1.256 4.599 43.282 1.00 63.47 288 GLY A O 1
ATOM 2315 N N . PRO A 1 289 ? -1.331 6.011 41.521 1.00 70.50 289 PRO A N 1
ATOM 2316 C CA . PRO A 1 289 ? -2.674 5.631 41.089 1.00 70.50 289 PRO A CA 1
ATOM 2317 C C . PRO A 1 289 ? -2.689 4.233 40.457 1.00 70.50 289 PRO A C 1
ATOM 2319 O O . PRO A 1 289 ? -1.753 3.826 39.764 1.00 70.50 289 PRO A O 1
ATOM 2322 N N . LEU A 1 290 ? -3.781 3.499 40.674 1.00 80.06 290 LEU A N 1
ATOM 2323 C CA . LEU A 1 290 ? -3.996 2.187 40.069 1.00 80.06 290 LEU A CA 1
ATOM 2324 C C . LEU A 1 290 ? -4.506 2.357 38.633 1.00 80.06 290 LEU A C 1
ATOM 2326 O O . LEU A 1 290 ? -5.566 2.952 38.431 1.00 80.06 290 LEU A O 1
ATOM 2330 N N . ILE A 1 291 ? -3.792 1.795 37.653 1.00 83.44 291 ILE A N 1
ATOM 2331 C CA . ILE A 1 291 ? -4.190 1.832 36.240 1.00 83.44 291 ILE A CA 1
ATOM 2332 C C . ILE A 1 291 ? -4.726 0.461 35.823 1.00 83.44 291 ILE A C 1
ATOM 2334 O O . ILE A 1 291 ? -4.028 -0.554 35.897 1.00 83.44 291 ILE A O 1
ATOM 2338 N N . LEU A 1 292 ? -5.978 0.436 35.370 1.00 86.38 292 LEU A N 1
ATOM 2339 C CA . LEU A 1 292 ? -6.625 -0.762 34.843 1.00 86.38 292 LEU A CA 1
ATOM 2340 C C . LEU A 1 292 ? -6.916 -0.593 33.357 1.00 86.38 292 LEU A C 1
ATOM 2342 O O . LEU A 1 292 ? -7.759 0.217 32.968 1.00 86.38 292 LEU A O 1
ATOM 2346 N N . SER A 1 293 ? -6.252 -1.403 32.538 1.00 88.94 293 SER A N 1
ATOM 2347 C CA . SER A 1 293 ? -6.428 -1.381 31.089 1.00 88.94 293 SER A CA 1
ATOM 2348 C C . SER A 1 293 ? -7.486 -2.399 30.661 1.00 88.94 293 SER A C 1
ATOM 2350 O O . SER A 1 293 ? -7.332 -3.609 30.840 1.00 88.94 293 SER A O 1
ATOM 2352 N N . ILE A 1 294 ? -8.571 -1.910 30.061 1.00 88.31 294 ILE A N 1
ATOM 2353 C CA . ILE A 1 294 ? -9.721 -2.710 29.629 1.00 88.31 294 ILE A CA 1
ATOM 2354 C C . ILE A 1 294 ? -9.822 -2.670 28.101 1.00 88.31 294 ILE A C 1
ATOM 2356 O O . ILE A 1 294 ? -10.144 -1.620 27.540 1.00 88.31 294 ILE A O 1
ATOM 2360 N N . PRO A 1 295 ? -9.603 -3.795 27.398 1.00 89.00 295 PRO A N 1
ATOM 2361 C CA . PRO A 1 295 ? -9.737 -3.850 25.946 1.00 89.00 295 PRO A CA 1
ATOM 2362 C C . PRO A 1 295 ? -11.093 -3.321 25.470 1.00 89.00 295 PRO A C 1
ATOM 2364 O O . PRO A 1 295 ? -12.133 -3.777 25.961 1.00 89.00 295 PRO A O 1
ATOM 2367 N N . ARG A 1 296 ? -11.105 -2.440 24.454 1.00 88.38 296 ARG A N 1
ATOM 2368 C CA . ARG A 1 296 ? -12.346 -1.851 23.908 1.00 88.38 296 ARG A CA 1
ATOM 2369 C C . ARG A 1 296 ? -13.410 -2.907 23.607 1.00 88.38 296 ARG A C 1
ATOM 2371 O O . ARG A 1 296 ? -14.572 -2.762 23.977 1.00 88.38 296 ARG A O 1
ATOM 2378 N N . LYS A 1 297 ? -13.001 -4.038 23.020 1.00 86.69 297 LYS A N 1
ATOM 2379 C CA . LYS A 1 297 ? -13.895 -5.167 22.703 1.00 86.69 297 LYS A CA 1
ATOM 2380 C C . LYS A 1 297 ? -14.673 -5.702 23.914 1.00 86.69 297 LYS A C 1
ATOM 2382 O O . LYS A 1 297 ? -15.779 -6.206 23.732 1.00 86.69 297 LYS A O 1
ATOM 2387 N N . TYR A 1 298 ? -14.110 -5.647 25.122 1.00 88.25 298 TYR A N 1
ATOM 2388 C CA . TYR A 1 298 ? -14.778 -6.133 26.329 1.00 88.25 298 TYR A CA 1
ATOM 2389 C C . TYR A 1 298 ? -15.794 -5.135 26.851 1.00 88.25 298 TYR A C 1
ATOM 2391 O O . TYR A 1 298 ? -16.883 -5.562 27.216 1.00 88.25 298 TYR A O 1
ATOM 2399 N N . VAL A 1 299 ? -15.491 -3.839 26.800 1.00 88.75 299 VAL A N 1
ATOM 2400 C CA . VAL A 1 299 ? -16.471 -2.794 27.116 1.00 88.75 299 VAL A CA 1
ATOM 2401 C C . VAL A 1 299 ? -17.664 -2.913 26.166 1.00 88.75 299 VAL A C 1
ATOM 2403 O O . VAL A 1 299 ? -18.792 -3.095 26.609 1.00 88.75 299 VAL A O 1
ATOM 2406 N N . MET A 1 300 ? -17.399 -3.006 24.859 1.00 87.50 300 MET A N 1
ATOM 2407 C CA . MET A 1 300 ? -18.461 -3.011 23.849 1.00 87.50 300 MET A CA 1
ATOM 2408 C C . MET A 1 300 ? -19.277 -4.309 23.780 1.00 87.50 300 MET A C 1
ATOM 2410 O O . MET A 1 300 ? -20.471 -4.268 23.501 1.00 87.50 300 MET A O 1
ATOM 2414 N N . LYS A 1 301 ? -18.658 -5.484 23.975 1.00 87.31 301 LYS A N 1
ATOM 2415 C CA . LYS A 1 301 ? -19.324 -6.787 23.733 1.00 87.31 301 LYS A CA 1
ATOM 2416 C C . LYS A 1 301 ? -19.496 -7.647 24.979 1.00 87.31 301 LYS A C 1
ATOM 2418 O O . LYS A 1 301 ? -20.217 -8.640 24.939 1.00 87.31 301 LYS A O 1
ATOM 2423 N N . GLN A 1 302 ? -18.787 -7.339 26.060 1.00 86.44 302 GLN A N 1
ATOM 2424 C CA . GLN A 1 302 ? -18.717 -8.178 27.259 1.00 86.44 302 GLN A CA 1
ATOM 2425 C C . GLN A 1 302 ? -18.806 -7.329 28.532 1.00 86.44 302 GLN A C 1
ATOM 2427 O O . GLN A 1 302 ? -18.166 -7.656 29.531 1.00 86.44 302 GLN A O 1
ATOM 2432 N N . LEU A 1 303 ? -19.621 -6.269 28.510 1.00 87.12 303 LEU A N 1
ATOM 2433 C CA . LEU A 1 303 ? -19.720 -5.289 29.594 1.00 87.12 303 LEU A CA 1
ATOM 2434 C C . LEU A 1 303 ? -19.976 -5.940 30.963 1.00 87.12 303 LEU A C 1
ATOM 2436 O O . LEU A 1 303 ? -19.381 -5.551 31.961 1.00 87.12 303 LEU A O 1
ATOM 2440 N N . ASN A 1 304 ? -20.768 -7.015 31.011 1.00 84.31 304 ASN A N 1
ATOM 2441 C CA . ASN A 1 304 ? -20.999 -7.777 32.243 1.00 84.31 304 ASN A CA 1
ATOM 2442 C C . ASN A 1 304 ? -19.714 -8.382 32.836 1.00 84.31 304 ASN A C 1
ATOM 2444 O O . ASN A 1 304 ? -19.578 -8.438 34.055 1.00 84.31 304 ASN A O 1
ATOM 2448 N N . ARG A 1 305 ? -18.754 -8.820 32.010 1.00 84.50 305 ARG A N 1
ATOM 2449 C CA . ARG A 1 305 ? -17.455 -9.317 32.501 1.00 84.50 305 ARG A CA 1
ATOM 2450 C C . ARG A 1 305 ? -16.617 -8.189 33.087 1.00 84.50 305 ARG A C 1
ATOM 2452 O O . ARG A 1 305 ? -16.035 -8.377 34.152 1.00 84.50 305 ARG A O 1
ATOM 2459 N N . VAL A 1 306 ? -16.608 -7.034 32.421 1.00 85.62 306 VAL A N 1
ATOM 2460 C CA . VAL A 1 306 ? -15.946 -5.821 32.918 1.00 85.62 306 VAL A CA 1
ATOM 2461 C C . VAL A 1 306 ? -16.538 -5.420 34.269 1.00 85.62 306 VAL A C 1
ATOM 2463 O O . VAL A 1 306 ? -15.807 -5.291 35.248 1.00 85.62 306 VAL A O 1
ATOM 2466 N N . ARG A 1 307 ? -17.872 -5.350 34.354 1.00 86.00 307 ARG A N 1
ATOM 2467 C CA . ARG A 1 307 ? -18.614 -5.053 35.584 1.00 86.00 307 ARG A CA 1
ATOM 2468 C C . ARG A 1 307 ? -18.249 -6.024 36.707 1.00 86.00 307 ARG A C 1
ATOM 2470 O O . ARG A 1 307 ? -17.867 -5.589 37.784 1.00 86.00 307 ARG A O 1
ATOM 2477 N N . VAL A 1 308 ? -18.264 -7.336 36.456 1.00 82.44 308 VAL A N 1
ATOM 2478 C CA . VAL A 1 308 ? -17.855 -8.341 37.457 1.00 82.44 308 VAL A CA 1
ATOM 2479 C C . VAL A 1 308 ? -16.417 -8.126 37.935 1.00 82.44 308 VAL A C 1
ATOM 2481 O O . VAL A 1 308 ? -16.161 -8.253 39.131 1.00 82.44 308 VAL A O 1
ATOM 2484 N N . GLY A 1 309 ? -15.477 -7.801 37.046 1.00 81.88 309 GLY A N 1
ATOM 2485 C CA . GLY A 1 309 ? -14.095 -7.527 37.442 1.00 81.88 309 GLY A CA 1
ATOM 2486 C C . GLY A 1 309 ? -13.943 -6.265 38.287 1.00 81.88 309 GLY A C 1
ATOM 2487 O O . GLY A 1 309 ? -13.273 -6.309 39.315 1.00 81.88 309 GLY A O 1
ATOM 2488 N N . LEU A 1 310 ? -14.627 -5.179 37.924 1.00 83.44 310 LEU A N 1
ATOM 2489 C CA . LEU A 1 310 ? -14.615 -3.934 38.700 1.00 83.44 310 LEU A CA 1
ATOM 2490 C C . LEU A 1 310 ? -15.247 -4.113 40.086 1.00 83.44 310 LEU A C 1
ATOM 2492 O O . LEU A 1 310 ? -14.681 -3.671 41.081 1.00 83.44 310 LEU A O 1
ATOM 2496 N N . PHE A 1 311 ? -16.355 -4.852 40.189 1.00 79.12 311 PHE A N 1
ATOM 2497 C CA . PHE A 1 311 ? -16.942 -5.209 41.486 1.00 79.12 311 PHE A CA 1
ATOM 2498 C C . PHE A 1 311 ? -15.970 -6.019 42.356 1.00 79.12 311 PHE A C 1
ATOM 2500 O O . PHE A 1 311 ? -15.888 -5.776 43.560 1.00 79.12 311 PHE A O 1
ATOM 2507 N N . ARG A 1 312 ? -15.211 -6.952 41.759 1.00 74.62 312 ARG A N 1
ATOM 2508 C CA . ARG A 1 312 ? -14.178 -7.717 42.479 1.00 74.62 312 ARG A CA 1
ATOM 2509 C C . ARG A 1 312 ? -13.074 -6.807 43.010 1.00 74.62 312 ARG A C 1
ATOM 2511 O O . ARG A 1 312 ? -12.708 -6.959 44.170 1.00 74.62 312 ARG A O 1
ATOM 2518 N N . LEU A 1 313 ? -12.582 -5.874 42.194 1.00 74.56 313 LEU A N 1
ATOM 2519 C CA . LEU A 1 313 ? -11.567 -4.896 42.607 1.00 74.56 313 LEU A CA 1
ATOM 2520 C C . LEU A 1 313 ? -12.074 -3.987 43.733 1.00 74.56 313 LEU A C 1
ATOM 2522 O O . LEU A 1 313 ? -11.330 -3.686 44.659 1.00 74.56 313 LEU A O 1
ATOM 2526 N N . ALA A 1 314 ? -13.359 -3.637 43.715 1.00 70.81 314 ALA A N 1
ATOM 2527 C CA . ALA A 1 314 ? -14.011 -2.860 44.768 1.00 70.81 314 ALA A CA 1
ATOM 2528 C C . ALA A 1 314 ? -14.292 -3.653 46.063 1.00 70.81 314 ALA A C 1
ATOM 2530 O O . ALA A 1 314 ? -14.916 -3.121 46.981 1.00 70.81 314 ALA A O 1
ATOM 2531 N N . GLY A 1 315 ? -13.938 -4.943 46.127 1.00 70.06 315 GLY A N 1
ATOM 2532 C CA . GLY A 1 315 ? -14.255 -5.813 47.264 1.00 70.06 315 GLY A CA 1
ATOM 2533 C C . GLY A 1 315 ? -15.751 -6.120 47.428 1.00 70.06 315 GLY A C 1
ATOM 2534 O O . GLY A 1 315 ? -16.180 -6.543 48.502 1.00 70.06 315 GLY A O 1
ATOM 2535 N N . ARG A 1 316 ? -16.569 -5.922 46.385 1.00 65.56 316 ARG A N 1
ATOM 2536 C CA . ARG A 1 316 ? -18.028 -6.123 46.416 1.00 65.56 316 ARG A CA 1
ATOM 2537 C C . ARG A 1 316 ? -18.431 -7.416 45.700 1.00 65.56 316 ARG A C 1
ATOM 2539 O O . ARG A 1 316 ? -17.852 -7.806 44.688 1.00 65.56 316 ARG A O 1
ATOM 2546 N N . LYS A 1 317 ? -19.472 -8.094 46.197 1.00 56.97 317 LYS A N 1
ATOM 2547 C CA . LYS A 1 317 ? -20.098 -9.223 45.485 1.00 56.97 317 LYS A CA 1
ATOM 2548 C C . LYS A 1 317 ? -21.155 -8.710 44.514 1.00 56.97 317 LYS A C 1
ATOM 2550 O O . LYS A 1 317 ? -22.043 -7.964 44.910 1.00 56.97 317 LYS A O 1
ATOM 2555 N N . LEU A 1 318 ? -21.092 -9.176 43.268 1.00 55.81 318 LEU A N 1
ATOM 2556 C CA . LEU A 1 318 ? -22.167 -8.976 42.299 1.00 55.81 318 LEU A CA 1
ATOM 2557 C C . LEU A 1 318 ? -23.303 -9.975 42.597 1.00 55.81 318 LEU A C 1
ATOM 2559 O O . LEU A 1 318 ? -23.024 -11.178 42.681 1.00 55.81 318 LEU A O 1
ATOM 2563 N N . PRO A 1 319 ? -24.562 -9.536 42.770 1.00 52.59 319 PRO A N 1
ATOM 2564 C CA . PRO A 1 319 ? -25.682 -10.453 42.965 1.00 52.59 319 PRO A CA 1
ATOM 2565 C C . PRO A 1 319 ? -25.816 -11.412 41.767 1.00 52.59 319 PRO A C 1
ATOM 2567 O O . PRO A 1 319 ? -25.832 -10.971 40.622 1.00 52.59 319 PRO A O 1
ATOM 2570 N N . GLY A 1 320 ? -25.902 -12.725 42.018 1.00 54.94 320 GLY A N 1
ATOM 2571 C CA . GLY A 1 320 ? -26.203 -13.733 40.986 1.00 54.94 320 GLY A CA 1
ATOM 2572 C C . GLY A 1 320 ? -25.017 -14.394 40.259 1.00 54.94 320 GLY A C 1
ATOM 2573 O O . GLY A 1 320 ? -25.255 -15.289 39.453 1.00 54.94 320 GLY A O 1
ATOM 2574 N N . TYR A 1 321 ? -23.757 -14.041 40.549 1.00 51.53 321 TYR A N 1
ATOM 2575 C CA . TYR A 1 321 ? -22.579 -14.682 39.932 1.00 51.53 321 TYR A CA 1
ATOM 2576 C C . TYR A 1 321 ? -21.711 -15.428 40.966 1.00 51.53 321 TYR A C 1
ATOM 2578 O O . TYR A 1 321 ? -21.195 -14.840 41.915 1.00 51.53 321 TYR A O 1
ATOM 2586 N N . GLY A 1 322 ? -21.556 -16.746 40.781 1.00 38.16 322 GLY A N 1
ATOM 2587 C CA . GLY A 1 322 ? -20.814 -17.646 41.677 1.00 38.16 322 GLY A CA 1
ATOM 2588 C C . GLY A 1 322 ? -19.296 -17.399 41.718 1.00 38.16 322 GLY A C 1
ATOM 2589 O O . GLY A 1 322 ? -18.678 -17.008 40.729 1.00 38.16 322 GLY A O 1
ATOM 2590 N N . PHE A 1 323 ? -18.697 -17.639 42.887 1.00 40.53 323 PHE A N 1
ATOM 2591 C CA . PHE A 1 323 ? -17.334 -17.248 43.268 1.00 40.53 323 PHE A CA 1
ATOM 2592 C C . PHE A 1 323 ? -16.358 -18.439 43.311 1.00 40.53 323 PHE A C 1
ATOM 2594 O O . PHE A 1 323 ? -16.637 -19.425 43.989 1.00 40.53 323 PHE A O 1
ATOM 2601 N N . ARG A 1 324 ? -15.185 -18.307 42.669 1.00 34.31 324 ARG A N 1
ATOM 2602 C CA . ARG A 1 324 ? -13.906 -18.938 43.065 1.00 34.31 324 ARG A CA 1
ATOM 2603 C C . ARG A 1 324 ? -12.747 -18.007 42.661 1.00 34.31 324 ARG A C 1
ATOM 2605 O O . ARG A 1 324 ? -12.639 -17.702 41.473 1.00 34.31 324 ARG A O 1
ATOM 2612 N N . PRO A 1 325 ? -11.905 -17.534 43.591 1.00 32.19 325 PRO A N 1
ATOM 2613 C CA . PRO A 1 325 ? -10.757 -16.701 43.266 1.00 32.19 325 PRO A CA 1
ATOM 2614 C C . PRO A 1 325 ? -9.640 -17.576 42.683 1.00 32.19 325 PRO A C 1
ATOM 2616 O O . PRO A 1 325 ? -9.363 -18.659 43.200 1.00 32.19 325 PRO A O 1
ATOM 2619 N N . LYS A 1 326 ? -8.998 -17.111 41.609 1.00 28.44 326 LYS A N 1
ATOM 2620 C CA . LYS A 1 326 ? -7.670 -17.577 41.198 1.00 28.44 326 LYS A CA 1
ATOM 2621 C C . LYS A 1 326 ? -6.739 -16.362 41.183 1.00 28.44 326 LYS A C 1
ATOM 2623 O O . LYS A 1 326 ? -7.104 -15.378 40.540 1.00 28.44 326 LYS A O 1
ATOM 2628 N N . PRO A 1 327 ? -5.596 -16.403 41.881 1.00 29.33 327 PRO A N 1
ATOM 2629 C CA . PRO A 1 327 ? -4.569 -15.383 41.736 1.00 29.33 327 PRO A CA 1
ATOM 2630 C C . PRO A 1 327 ? -3.985 -15.464 40.320 1.00 29.33 327 PRO A C 1
ATOM 2632 O O . PRO A 1 327 ? -3.793 -16.559 39.791 1.00 29.33 327 PRO A O 1
ATOM 2635 N N . TYR A 1 328 ? -3.767 -14.309 39.698 1.00 31.92 328 TYR A N 1
ATOM 2636 C CA . TYR A 1 328 ? -3.059 -14.185 38.427 1.00 31.92 328 TYR A CA 1
ATOM 2637 C C . TYR A 1 328 ? -1.708 -13.539 38.746 1.00 31.92 328 TYR A C 1
ATOM 2639 O O . TYR A 1 328 ? -1.666 -12.372 39.125 1.00 31.92 328 TYR A O 1
ATOM 2647 N N . GLU A 1 329 ? -0.626 -14.311 38.662 1.00 30.08 329 GLU A N 1
ATOM 2648 C CA . GLU A 1 329 ? 0.734 -13.771 38.616 1.00 30.08 329 GLU A CA 1
ATOM 2649 C C . GLU A 1 329 ? 1.016 -13.360 37.170 1.00 30.08 329 GLU A C 1
ATOM 2651 O O . GLU A 1 329 ? 0.815 -14.150 36.245 1.00 30.08 329 GLU A O 1
ATOM 2656 N N . VAL A 1 330 ? 1.434 -12.113 36.964 1.00 38.66 330 VAL A N 1
ATOM 2657 C CA . VAL A 1 330 ? 1.915 -11.636 35.667 1.00 38.66 330 VAL A CA 1
ATOM 2658 C C . VAL A 1 330 ? 3.382 -11.267 35.841 1.00 38.66 330 VAL A C 1
ATOM 2660 O O . VAL A 1 330 ? 3.699 -10.291 36.516 1.00 38.66 330 VAL A O 1
ATOM 2663 N N . ASP A 1 331 ? 4.270 -12.048 35.230 1.00 32.91 331 ASP A N 1
ATOM 2664 C CA . ASP A 1 331 ? 5.677 -11.689 35.062 1.00 32.91 331 ASP A CA 1
ATOM 2665 C C . ASP A 1 331 ? 5.784 -10.610 33.972 1.00 32.91 331 ASP A C 1
ATOM 2667 O O . ASP A 1 331 ? 5.699 -10.908 32.779 1.00 32.91 331 ASP A O 1
ATOM 2671 N N . TYR A 1 332 ? 5.974 -9.349 34.368 1.00 37.75 332 TYR A N 1
ATOM 2672 C CA . TYR A 1 332 ? 6.522 -8.308 33.490 1.00 37.75 332 TYR A CA 1
ATOM 2673 C C . TYR A 1 332 ? 7.853 -7.789 34.059 1.00 37.75 332 TYR A C 1
ATOM 2675 O O . TYR A 1 332 ? 8.016 -7.703 35.280 1.00 37.75 332 TYR A O 1
ATOM 2683 N N . PRO A 1 333 ? 8.819 -7.416 33.197 1.00 36.62 333 PRO A N 1
ATOM 2684 C CA . PRO A 1 333 ? 10.093 -6.878 33.636 1.00 36.62 333 PRO A CA 1
ATOM 2685 C C . PRO A 1 333 ? 9.908 -5.501 34.287 1.00 36.62 333 PRO A C 1
ATOM 2687 O O . PRO A 1 333 ? 9.193 -4.632 33.789 1.00 36.62 333 PRO A O 1
ATOM 2690 N N . LYS A 1 334 ? 10.581 -5.323 35.426 1.00 38.78 334 LYS A N 1
ATOM 2691 C CA . LYS A 1 334 ? 10.597 -4.124 36.271 1.00 38.78 334 LYS A CA 1
ATOM 2692 C C . LYS A 1 334 ? 11.097 -2.891 35.503 1.00 38.78 334 LYS A C 1
ATOM 2694 O O . LYS A 1 334 ? 12.303 -2.678 35.441 1.00 38.78 334 LYS A O 1
ATOM 2699 N N . ALA A 1 335 ? 10.199 -2.076 34.948 1.00 34.72 335 ALA A N 1
ATOM 2700 C CA . ALA A 1 335 ? 10.561 -0.754 34.413 1.00 34.72 335 ALA A CA 1
ATOM 2701 C C . ALA A 1 335 ? 9.393 0.256 34.314 1.00 34.72 335 ALA A C 1
ATOM 2703 O O . ALA A 1 335 ? 9.456 1.180 33.508 1.00 34.72 335 ALA A O 1
ATOM 2704 N N . SER A 1 336 ? 8.321 0.123 35.106 1.00 38.12 336 SER A N 1
ATOM 2705 C CA . SER A 1 336 ? 7.263 1.147 35.176 1.00 38.12 336 SER A CA 1
ATOM 2706 C C . SER A 1 336 ? 6.927 1.462 36.637 1.00 38.12 336 S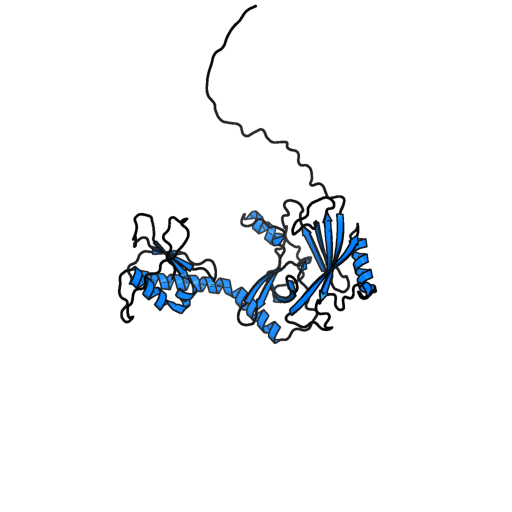ER A C 1
ATOM 2708 O O . SER A 1 336 ? 6.757 0.519 37.408 1.00 38.12 336 SER A O 1
ATOM 2710 N N . PRO A 1 337 ? 6.820 2.745 37.037 1.00 36.03 337 PRO A N 1
ATOM 2711 C CA . PRO A 1 337 ? 6.406 3.125 38.391 1.00 36.03 337 PRO A CA 1
ATOM 2712 C C . PRO A 1 337 ? 4.916 2.844 38.667 1.00 36.03 337 PRO A C 1
ATOM 2714 O O . PRO A 1 337 ? 4.461 3.012 39.791 1.00 36.03 337 PRO A O 1
ATOM 2717 N N . TYR A 1 338 ? 4.149 2.390 37.669 1.00 40.09 338 TYR A N 1
ATOM 2718 C CA . TYR A 1 338 ? 2.725 2.090 37.804 1.00 40.09 338 TYR A CA 1
ATOM 2719 C C . TYR A 1 338 ? 2.470 0.583 37.918 1.00 40.09 338 TYR A C 1
ATOM 2721 O O . TYR A 1 338 ? 3.066 -0.223 37.201 1.00 40.09 338 TYR A O 1
ATOM 2729 N N . HIS A 1 339 ? 1.547 0.200 38.803 1.00 42.53 339 HIS A N 1
ATOM 2730 C CA . HIS A 1 339 ? 1.063 -1.177 38.903 1.00 42.53 339 HIS A CA 1
ATOM 2731 C C . HIS A 1 339 ? 0.002 -1.411 37.820 1.00 42.53 339 HIS A C 1
ATOM 2733 O O . HIS A 1 339 ? -1.107 -0.883 37.908 1.00 42.53 339 HIS A O 1
ATOM 2739 N N . HIS A 1 340 ? 0.351 -2.192 36.796 1.00 39.22 340 HIS A N 1
ATOM 2740 C CA . HIS A 1 340 ? -0.521 -2.489 35.656 1.00 39.22 340 HIS A CA 1
ATOM 2741 C C . HIS A 1 340 ? -1.301 -3.785 35.886 1.00 39.22 340 HIS A C 1
ATOM 2743 O O . HIS A 1 340 ? -0.702 -4.847 36.058 1.00 39.22 340 HIS A O 1
ATOM 2749 N N . TYR A 1 341 ? -2.632 -3.722 35.828 1.00 45.16 341 TYR A N 1
ATOM 2750 C CA . TYR A 1 341 ? -3.493 -4.909 35.795 1.00 45.16 341 TYR A CA 1
ATOM 2751 C C . TYR A 1 341 ? -4.159 -5.028 34.421 1.00 45.16 341 TYR A C 1
ATOM 2753 O O . TYR A 1 341 ? -4.646 -4.044 33.863 1.00 45.16 341 TYR A O 1
ATOM 2761 N N . SER A 1 342 ? -4.197 -6.248 33.881 1.00 38.22 342 SER A N 1
ATOM 2762 C CA . SER A 1 342 ? -4.875 -6.570 32.619 1.00 38.22 342 SER A CA 1
ATOM 2763 C C . SER A 1 342 ? -6.018 -7.561 32.852 1.00 38.22 342 SER A C 1
ATOM 2765 O O . SER A 1 342 ? -5.977 -8.360 33.789 1.00 38.22 342 SER A O 1
ATOM 2767 N N . PHE A 1 343 ? -7.055 -7.458 32.018 1.00 41.12 343 PHE A N 1
ATOM 2768 C CA . PHE A 1 343 ? -8.256 -8.301 32.038 1.00 41.12 343 PHE A CA 1
ATOM 2769 C C . PHE A 1 343 ? -8.164 -9.548 31.159 1.00 41.12 343 PHE A C 1
ATOM 2771 O O . PHE A 1 343 ? -7.708 -9.418 29.997 1.00 41.12 343 PHE A O 1
#